Protein AF-A0A9P7C644-F1 (afdb_monomer_lite)

pLDDT: mean 72.0, std 20.82, range [33.0, 98.25]

InterPro domains:
  IPR000014 PAS domain [PS50112] (86-138)
  IPR000014 PAS domain [SM00091] (88-155)
  IPR003660 HAMP domain [PF00672] (23-75)
  IPR003660 HAMP domain [PS50885] (25-78)
  IPR003660 HAMP domain [SM00304] (25-78)
  IPR013767 PAS fold [PF00989] (89-136)
  IPR035965 PAS domain superfamily [SSF55785] (75-179)

Radius of gyration: 36.96 Å; chains: 1; bounding box: 77×63×98 Å

Structure (mmCIF, N/CA/C/O backbone):
data_AF-A0A9P7C644-F1
#
_entry.id   AF-A0A9P7C644-F1
#
loop_
_atom_site.group_PDB
_atom_site.id
_atom_site.type_symbol
_atom_site.label_atom_id
_atom_site.label_alt_id
_atom_site.label_comp_id
_atom_site.label_asym_id
_atom_site.label_entity_id
_atom_site.label_seq_id
_atom_site.pdbx_PDB_ins_code
_atom_site.Cartn_x
_atom_site.Cartn_y
_atom_site.Cartn_z
_atom_site.occupancy
_atom_site.B_iso_or_equiv
_atom_site.auth_seq_id
_atom_site.auth_comp_id
_atom_site.auth_asym_id
_atom_site.auth_atom_id
_atom_site.pdbx_PDB_model_num
ATOM 1 N N . MET A 1 1 ? 37.151 5.926 -51.405 1.00 81.69 1 MET A N 1
ATOM 2 C CA . MET A 1 1 ? 36.797 6.919 -50.364 1.00 81.69 1 MET A CA 1
ATOM 3 C C . MET A 1 1 ? 35.326 6.852 -49.957 1.00 81.69 1 MET A C 1
ATOM 5 O O . MET A 1 1 ? 35.063 6.712 -48.773 1.00 81.69 1 MET A O 1
ATOM 9 N N . SER A 1 2 ? 34.371 6.862 -50.894 1.00 94.25 2 SER A N 1
ATOM 10 C CA . SER A 1 2 ? 32.923 6.790 -50.608 1.00 94.25 2 SER A CA 1
ATOM 11 C C . SER A 1 2 ? 32.474 5.526 -49.855 1.00 94.25 2 SER A C 1
ATOM 13 O O . SER A 1 2 ? 31.711 5.627 -48.903 1.00 94.25 2 SER A O 1
ATOM 15 N N . VAL A 1 3 ? 32.983 4.345 -50.226 1.00 95.38 3 VAL A N 1
ATOM 16 C CA . VAL A 1 3 ? 32.602 3.071 -49.576 1.00 95.38 3 VAL A CA 1
ATOM 17 C C . VAL A 1 3 ? 33.048 3.015 -48.111 1.00 95.38 3 VAL A C 1
ATOM 19 O O . VAL A 1 3 ? 32.267 2.642 -47.242 1.00 95.38 3 VAL A O 1
ATOM 22 N N . LEU A 1 4 ? 34.281 3.441 -47.817 1.00 95.56 4 LEU A N 1
ATOM 23 C CA . LEU A 1 4 ? 34.795 3.503 -46.443 1.00 95.56 4 LEU A CA 1
ATOM 24 C C . LEU A 1 4 ? 33.978 4.475 -45.584 1.00 95.56 4 LEU A C 1
ATOM 26 O O . LEU A 1 4 ? 33.663 4.162 -44.443 1.00 95.56 4 LEU A O 1
ATOM 30 N N . PHE A 1 5 ? 33.586 5.616 -46.154 1.00 95.88 5 PHE A N 1
ATOM 31 C CA . PHE A 1 5 ? 32.732 6.593 -45.481 1.00 95.88 5 PHE A CA 1
ATOM 32 C C . PHE A 1 5 ? 31.319 6.052 -45.193 1.00 95.88 5 PHE A C 1
ATOM 34 O O . PHE A 1 5 ? 30.771 6.279 -44.118 1.00 95.88 5 PHE A O 1
ATOM 41 N N . ALA A 1 6 ? 30.732 5.289 -46.118 1.00 96.62 6 ALA A N 1
ATOM 42 C CA . ALA A 1 6 ? 29.437 4.648 -45.893 1.00 96.62 6 ALA A CA 1
ATOM 43 C C . ALA A 1 6 ? 29.504 3.578 -44.787 1.00 96.62 6 ALA A C 1
ATOM 45 O O . ALA A 1 6 ? 28.600 3.489 -43.956 1.00 96.62 6 ALA A O 1
ATOM 46 N N . LEU A 1 7 ? 30.588 2.795 -44.738 1.00 97.12 7 LEU A N 1
ATOM 47 C CA . LEU A 1 7 ? 30.792 1.774 -43.707 1.00 97.12 7 LEU A CA 1
ATOM 48 C C . LEU A 1 7 ? 30.953 2.381 -42.310 1.00 97.12 7 LEU A C 1
ATOM 50 O O . LEU A 1 7 ? 30.359 1.877 -41.357 1.00 97.12 7 LEU A O 1
ATOM 54 N N . THR A 1 8 ? 31.711 3.474 -42.175 1.00 97.25 8 THR A N 1
ATOM 55 C CA . THR A 1 8 ? 31.857 4.152 -40.879 1.00 97.25 8 THR A CA 1
ATOM 56 C C . THR A 1 8 ? 30.540 4.764 -40.416 1.00 97.25 8 THR A C 1
ATOM 58 O O . THR A 1 8 ? 30.189 4.613 -39.248 1.00 97.25 8 THR A O 1
ATOM 61 N N . LEU A 1 9 ? 29.766 5.378 -41.319 1.00 97.25 9 LEU A N 1
ATOM 62 C CA . LEU A 1 9 ? 28.431 5.892 -40.998 1.00 97.25 9 LEU A CA 1
ATOM 63 C C . LEU A 1 9 ? 27.484 4.790 -40.516 1.00 97.25 9 LEU A C 1
ATOM 65 O O . LEU A 1 9 ? 26.787 4.981 -39.521 1.00 97.25 9 LEU A O 1
ATOM 69 N N . LEU A 1 10 ? 27.476 3.634 -41.182 1.00 97.75 10 LEU A N 1
ATOM 70 C CA . LEU A 1 10 ? 26.623 2.511 -40.795 1.00 97.75 10 LEU A CA 1
ATOM 71 C C . LEU A 1 10 ? 27.020 1.940 -39.429 1.00 97.75 10 LEU A C 1
ATOM 73 O O . LEU A 1 10 ? 26.150 1.643 -38.613 1.00 97.75 10 LEU A O 1
ATOM 77 N N . LEU A 1 11 ? 28.323 1.846 -39.151 1.00 98.00 11 LEU A N 1
ATOM 78 C CA . LEU A 1 11 ? 28.827 1.406 -37.851 1.00 98.00 11 LEU A CA 1
ATOM 79 C C . LEU A 1 11 ? 28.408 2.382 -36.745 1.00 98.00 11 LEU A C 1
ATOM 81 O O . LEU A 1 11 ? 27.848 1.958 -35.735 1.00 98.00 11 LEU A O 1
ATOM 85 N N . VAL A 1 12 ? 28.605 3.688 -36.952 1.00 98.19 12 VAL A N 1
ATOM 86 C CA . VAL A 1 12 ? 28.203 4.723 -35.986 1.00 98.19 12 VAL A CA 1
ATOM 87 C C . VAL A 1 12 ? 26.693 4.696 -35.755 1.00 98.19 12 VAL A C 1
ATOM 89 O O . VAL A 1 12 ? 26.258 4.683 -34.606 1.00 98.19 12 VAL A O 1
ATOM 92 N N . ALA A 1 13 ? 25.886 4.618 -36.816 1.00 97.81 13 ALA A N 1
ATOM 93 C CA . ALA A 1 13 ? 24.435 4.506 -36.696 1.00 97.81 13 ALA A CA 1
ATOM 94 C C . ALA A 1 13 ? 24.027 3.249 -35.911 1.00 97.81 13 ALA A C 1
ATOM 96 O O . ALA A 1 13 ? 23.197 3.332 -35.007 1.00 97.81 13 ALA A O 1
ATOM 97 N N . GLY A 1 14 ? 24.656 2.103 -36.190 1.00 98.25 14 GLY A N 1
ATOM 98 C CA . GLY A 1 14 ? 24.422 0.857 -35.460 1.00 98.25 14 GLY A CA 1
ATOM 99 C C . GLY A 1 14 ? 24.739 0.976 -33.968 1.00 98.25 14 GLY A C 1
ATOM 100 O O . GLY A 1 14 ? 23.928 0.571 -33.132 1.00 98.25 14 GLY A O 1
ATOM 101 N N . VAL A 1 15 ? 25.871 1.591 -33.615 1.00 98.19 15 VAL A N 1
ATOM 102 C CA . VAL A 1 15 ? 26.256 1.840 -32.215 1.00 98.19 15 VAL A CA 1
ATOM 103 C C . VAL A 1 15 ? 25.272 2.791 -31.533 1.00 98.19 15 VAL A C 1
ATOM 105 O O . VAL A 1 15 ? 24.840 2.511 -30.416 1.00 98.19 15 VAL A O 1
ATOM 108 N N . LEU A 1 16 ? 24.865 3.876 -32.199 1.00 98.00 16 LEU A N 1
ATOM 109 C CA . LEU A 1 16 ? 23.902 4.838 -31.654 1.00 98.00 16 LEU A CA 1
ATOM 110 C C . LEU A 1 16 ? 22.530 4.202 -31.411 1.00 98.00 16 LEU A C 1
ATOM 112 O O . LEU A 1 16 ? 21.964 4.377 -30.334 1.00 98.00 16 LEU A O 1
ATOM 116 N N . ILE A 1 17 ? 22.016 3.426 -32.368 1.00 97.56 17 ILE A N 1
ATOM 117 C CA . ILE A 1 17 ? 20.736 2.717 -32.232 1.00 97.56 17 ILE A CA 1
ATOM 118 C C . ILE A 1 17 ? 20.814 1.704 -31.088 1.00 97.56 17 ILE A C 1
ATOM 120 O O . ILE A 1 17 ? 19.917 1.647 -30.248 1.00 97.56 17 ILE A O 1
ATOM 124 N N . THR A 1 18 ? 21.901 0.935 -31.014 1.00 97.75 18 THR A N 1
ATOM 125 C CA . THR A 1 18 ? 22.090 -0.069 -29.957 1.00 97.75 18 THR A CA 1
ATOM 126 C C . THR A 1 18 ? 22.174 0.587 -28.580 1.00 97.75 18 THR A C 1
ATOM 128 O O . THR A 1 18 ? 21.474 0.171 -27.658 1.00 97.75 18 THR A O 1
ATOM 131 N N . SER A 1 19 ? 22.972 1.651 -28.449 1.00 97.12 19 SER A N 1
ATOM 132 C CA . SER A 1 19 ? 23.091 2.442 -27.220 1.00 97.12 19 SER A CA 1
ATOM 133 C C . SER A 1 19 ? 21.736 3.015 -26.790 1.00 97.12 19 SER A C 1
ATOM 135 O O . SER A 1 19 ? 21.323 2.843 -25.643 1.00 97.12 19 SER A O 1
ATOM 137 N N . LEU A 1 20 ? 20.980 3.595 -27.729 1.00 96.69 20 LEU A N 1
ATOM 138 C CA . LEU A 1 20 ? 19.647 4.132 -27.465 1.00 96.69 20 LEU A CA 1
ATOM 139 C C . LEU A 1 20 ? 18.679 3.050 -26.965 1.00 96.69 20 LEU A C 1
ATOM 141 O O . LEU A 1 20 ? 17.973 3.261 -25.981 1.00 96.69 20 LEU A O 1
ATOM 145 N N . VAL A 1 21 ? 18.653 1.878 -27.607 1.00 96.50 21 VAL A N 1
ATOM 146 C CA . VAL A 1 21 ? 17.789 0.762 -27.192 1.00 96.50 21 VAL A CA 1
ATOM 147 C C . VAL A 1 21 ? 18.159 0.259 -25.794 1.00 96.50 21 VAL A C 1
ATOM 149 O O . VAL A 1 21 ? 17.260 -0.026 -24.999 1.00 96.50 21 VAL A O 1
ATOM 152 N N . LEU A 1 22 ? 19.453 0.182 -25.467 1.00 95.38 22 LEU A N 1
ATOM 153 C CA . LEU A 1 22 ? 19.918 -0.209 -24.134 1.00 95.38 22 LEU A CA 1
ATOM 154 C C . LEU A 1 22 ? 19.462 0.786 -23.062 1.00 95.38 22 LEU A C 1
ATOM 156 O O . LEU A 1 22 ? 18.891 0.367 -22.056 1.00 95.38 22 LEU A O 1
ATOM 160 N N . VAL A 1 23 ? 19.626 2.090 -23.300 1.00 93.06 23 VAL A N 1
ATOM 161 C CA . VAL A 1 23 ? 19.177 3.141 -22.371 1.00 93.06 23 VAL A CA 1
ATOM 162 C C . VAL A 1 23 ? 17.659 3.106 -22.190 1.00 93.06 23 VAL A C 1
ATOM 164 O O . VAL A 1 23 ? 17.166 3.126 -21.062 1.00 93.06 23 VAL A O 1
ATOM 167 N N . LEU A 1 24 ? 16.898 2.984 -23.282 1.00 92.12 24 LEU A N 1
ATOM 168 C CA . LEU A 1 24 ? 15.438 2.889 -23.209 1.00 92.12 24 LEU A CA 1
ATOM 169 C C . LEU A 1 24 ? 14.987 1.679 -22.386 1.00 92.12 24 LEU A C 1
ATOM 171 O O . LEU A 1 24 ? 14.029 1.794 -21.622 1.00 92.12 24 LEU A O 1
ATOM 175 N N . ARG A 1 25 ? 15.658 0.528 -22.514 1.00 92.00 25 ARG A N 1
ATOM 176 C CA . ARG A 1 25 ? 15.357 -0.657 -21.698 1.00 92.00 25 ARG A CA 1
ATOM 177 C C . ARG A 1 25 ? 15.724 -0.452 -20.231 1.00 92.00 25 ARG A C 1
ATOM 179 O O . ARG A 1 25 ? 14.898 -0.762 -19.376 1.00 92.00 25 ARG A O 1
ATOM 186 N N . ALA A 1 26 ? 16.892 0.128 -19.957 1.00 87.88 26 ALA A N 1
ATOM 187 C CA . ALA A 1 26 ? 17.375 0.392 -18.604 1.00 87.88 26 ALA A CA 1
ATOM 188 C C . ALA A 1 26 ? 16.449 1.323 -17.803 1.00 87.88 26 ALA A C 1
ATOM 190 O O . ALA A 1 26 ? 16.334 1.165 -16.595 1.00 87.88 26 ALA A O 1
ATOM 191 N N . VAL A 1 27 ? 15.751 2.253 -18.467 1.00 88.81 27 VAL A N 1
ATOM 192 C CA . VAL A 1 27 ? 14.815 3.183 -17.809 1.00 88.81 27 VAL A CA 1
ATOM 193 C C . VAL A 1 27 ? 13.381 2.648 -17.788 1.00 88.81 27 VAL A C 1
ATOM 195 O O . VAL A 1 27 ? 12.697 2.732 -16.770 1.00 88.81 27 VAL A O 1
ATOM 198 N N . ARG A 1 28 ? 12.889 2.080 -18.899 1.00 89.06 28 ARG A N 1
ATOM 199 C CA . ARG A 1 28 ? 11.479 1.657 -18.995 1.00 89.06 28 ARG A CA 1
ATOM 200 C C . ARG A 1 28 ? 11.139 0.495 -18.068 1.00 89.06 28 ARG A C 1
ATOM 202 O O . ARG A 1 28 ? 10.047 0.495 -17.506 1.00 89.06 28 ARG A O 1
ATOM 209 N N . GLN A 1 29 ? 12.036 -0.480 -17.920 1.00 87.50 29 GLN A N 1
ATOM 210 C CA . GLN 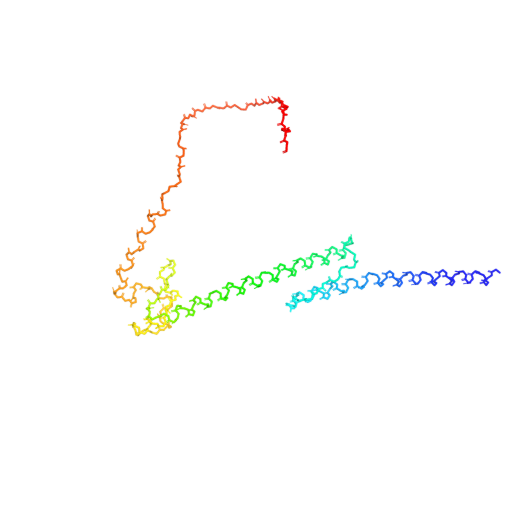A 1 29 ? 11.788 -1.649 -17.071 1.00 87.50 29 GLN A CA 1
ATOM 211 C C . GLN A 1 29 ? 11.544 -1.276 -15.596 1.00 87.50 29 GLN A C 1
ATOM 213 O O . GLN A 1 29 ? 10.466 -1.597 -15.093 1.00 87.50 29 GLN A O 1
ATOM 218 N N . PRO A 1 30 ? 12.445 -0.548 -14.907 1.00 86.69 30 PRO A N 1
ATOM 219 C CA . PRO A 1 30 ? 12.251 -0.237 -13.492 1.00 86.69 30 PRO A CA 1
ATOM 220 C C . PRO A 1 30 ? 11.062 0.702 -13.236 1.00 86.69 30 PRO A C 1
ATOM 222 O O . PRO A 1 30 ? 10.392 0.560 -12.213 1.00 86.69 30 PRO A O 1
ATOM 225 N N . ILE A 1 31 ? 10.729 1.604 -14.170 1.00 89.12 31 ILE A N 1
ATOM 226 C CA . ILE A 1 31 ? 9.513 2.431 -14.066 1.00 89.12 31 ILE A CA 1
ATOM 227 C C . ILE A 1 31 ? 8.259 1.551 -14.094 1.00 89.12 31 ILE A C 1
ATOM 229 O O . ILE A 1 31 ? 7.385 1.702 -13.244 1.00 89.12 31 ILE A O 1
ATOM 233 N N . GLN A 1 32 ? 8.164 0.619 -15.046 1.00 90.12 32 GLN A N 1
ATOM 234 C CA 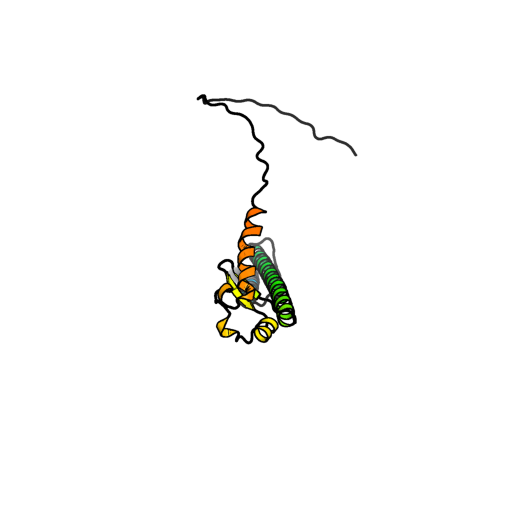. GLN A 1 32 ? 7.005 -0.271 -15.145 1.00 90.12 32 GLN A CA 1
ATOM 235 C C . GLN A 1 32 ? 6.866 -1.174 -13.921 1.00 90.12 32 GLN A C 1
ATOM 237 O O . GLN A 1 32 ? 5.753 -1.355 -13.434 1.00 90.12 32 GLN A O 1
ATOM 242 N N . ASP A 1 33 ? 7.971 -1.708 -13.404 1.00 88.94 33 ASP A N 1
ATOM 243 C CA . ASP A 1 33 ? 7.950 -2.550 -12.206 1.00 88.94 33 ASP A CA 1
ATOM 244 C C . ASP A 1 33 ? 7.484 -1.756 -10.973 1.00 88.94 33 ASP A C 1
ATOM 246 O O . ASP A 1 33 ? 6.643 -2.230 -10.209 1.00 88.94 33 ASP A O 1
ATOM 250 N N . THR A 1 34 ? 7.946 -0.510 -10.828 1.00 90.25 34 THR A N 1
ATOM 251 C CA . THR A 1 34 ? 7.520 0.390 -9.743 1.00 90.25 34 THR A CA 1
ATOM 252 C C . THR A 1 34 ? 6.036 0.755 -9.859 1.00 90.25 34 THR A C 1
ATOM 254 O O . THR A 1 34 ? 5.322 0.750 -8.858 1.00 90.25 34 THR A O 1
ATOM 257 N N . LEU A 1 35 ? 5.541 1.021 -11.073 1.00 90.75 35 LEU A N 1
ATOM 258 C CA . LEU A 1 35 ? 4.122 1.301 -11.318 1.00 90.75 35 LEU A CA 1
ATOM 259 C C . LEU A 1 35 ? 3.235 0.091 -11.018 1.00 90.75 35 LEU A C 1
ATOM 261 O O . LEU A 1 35 ? 2.198 0.248 -10.377 1.00 90.75 35 LEU A O 1
ATOM 265 N N . ARG A 1 36 ? 3.643 -1.116 -11.433 1.00 89.94 36 ARG A N 1
ATOM 266 C CA . ARG A 1 36 ? 2.914 -2.348 -11.091 1.00 89.94 36 ARG A CA 1
ATOM 267 C C . ARG A 1 36 ? 2.850 -2.541 -9.582 1.00 89.94 36 ARG A C 1
ATOM 269 O O . ARG A 1 36 ? 1.784 -2.822 -9.056 1.00 89.94 36 ARG A O 1
ATOM 276 N N . PHE A 1 37 ? 3.957 -2.314 -8.881 1.00 91.19 37 PHE A N 1
ATOM 277 C CA . PHE A 1 37 ? 3.983 -2.409 -7.426 1.00 91.19 37 PHE A CA 1
ATOM 278 C C . PHE A 1 37 ? 3.088 -1.372 -6.740 1.00 91.19 37 PHE A C 1
ATOM 280 O O . PHE A 1 37 ? 2.401 -1.696 -5.777 1.00 91.19 37 PHE A O 1
ATOM 287 N N . ALA A 1 38 ? 3.048 -0.136 -7.243 1.00 91.00 38 ALA A N 1
ATOM 288 C CA . ALA A 1 38 ? 2.116 0.872 -6.746 1.00 91.00 38 ALA A CA 1
ATOM 289 C C . ALA A 1 38 ? 0.649 0.464 -6.977 1.00 91.00 38 ALA A C 1
ATOM 291 O O . ALA A 1 38 ? -0.173 0.646 -6.081 1.00 91.00 38 ALA A O 1
ATOM 292 N N . SER A 1 39 ? 0.335 -0.128 -8.136 1.00 92.06 39 SER A N 1
ATOM 293 C CA . SER A 1 39 ? -0.997 -0.680 -8.423 1.00 92.06 39 SER A CA 1
ATOM 294 C C . SER A 1 39 ? -1.354 -1.817 -7.466 1.00 92.06 39 SER A C 1
ATOM 296 O O . SER A 1 39 ? -2.433 -1.802 -6.888 1.00 92.06 39 SER A O 1
ATOM 298 N N . ASP A 1 40 ? -0.428 -2.746 -7.214 1.00 91.44 40 ASP A N 1
ATOM 299 C CA . ASP A 1 40 ? -0.632 -3.831 -6.250 1.00 91.44 40 ASP A CA 1
ATOM 300 C C . ASP A 1 40 ? -0.943 -3.292 -4.844 1.00 91.44 40 ASP A C 1
ATOM 302 O O . ASP A 1 40 ? -1.796 -3.837 -4.148 1.00 91.44 40 ASP A O 1
ATOM 306 N N . ILE A 1 41 ? -0.286 -2.207 -4.413 1.00 90.56 41 ILE A N 1
ATOM 307 C CA . ILE A 1 41 ? -0.607 -1.557 -3.133 1.00 90.56 41 ILE A CA 1
ATOM 308 C C . ILE A 1 41 ? -2.025 -0.974 -3.148 1.00 90.56 41 ILE A C 1
ATOM 310 O O . ILE A 1 41 ? -2.739 -1.111 -2.157 1.00 90.56 41 ILE A O 1
ATOM 314 N N . ALA A 1 42 ? -2.424 -0.325 -4.245 1.00 89.44 42 ALA A N 1
ATOM 315 C CA . ALA A 1 42 ? -3.757 0.260 -4.385 1.00 89.44 42 ALA A CA 1
ATOM 316 C C . ALA A 1 42 ? -4.870 -0.806 -4.383 1.00 89.44 42 ALA A C 1
ATOM 318 O O . ALA A 1 42 ? -5.940 -0.561 -3.832 1.00 89.44 42 ALA A O 1
ATOM 319 N N . ASP A 1 43 ? -4.587 -1.996 -4.916 1.00 91.69 43 ASP A N 1
ATOM 320 C CA . ASP A 1 43 ? -5.506 -3.141 -4.965 1.00 91.69 43 ASP A CA 1
ATOM 321 C C . ASP A 1 43 ? -5.481 -4.010 -3.684 1.00 91.69 43 ASP A C 1
ATOM 323 O O . ASP A 1 43 ? -5.922 -5.161 -3.703 1.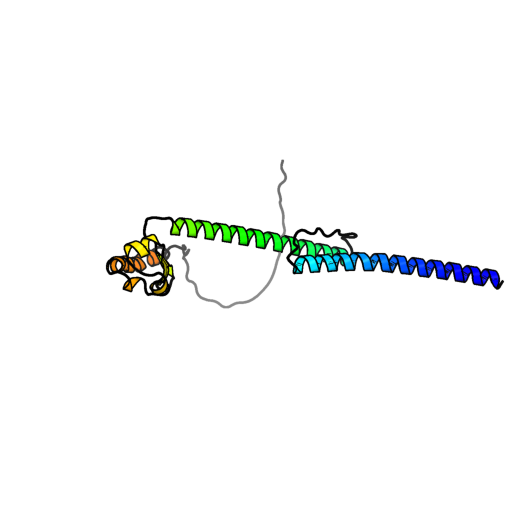00 91.69 43 ASP A O 1
ATOM 327 N N . ASP A 1 44 ? -4.925 -3.499 -2.577 1.00 87.00 44 ASP A N 1
ATOM 328 C CA . ASP A 1 44 ? -4.733 -4.202 -1.291 1.00 87.00 44 ASP A CA 1
ATOM 329 C C . ASP A 1 44 ? -3.900 -5.504 -1.398 1.00 87.00 44 ASP A C 1
ATOM 331 O O . ASP A 1 44 ? -3.856 -6.342 -0.492 1.00 87.00 44 ASP A O 1
ATOM 335 N N . ARG A 1 45 ? -3.150 -5.679 -2.496 1.00 88.69 45 ARG A N 1
ATOM 336 C CA . ARG A 1 45 ? -2.228 -6.805 -2.722 1.00 88.69 45 ARG A CA 1
ATOM 337 C C . ARG A 1 45 ? -0.891 -6.537 -2.058 1.00 88.69 45 ARG A C 1
ATOM 339 O O . ARG A 1 45 ? 0.181 -6.460 -2.660 1.00 88.69 45 ARG A O 1
ATOM 346 N N . LEU A 1 46 ? -0.941 -6.468 -0.740 1.00 86.50 46 LEU A N 1
ATOM 347 C CA . LEU A 1 46 ? 0.216 -6.247 0.101 1.00 86.50 46 LEU A CA 1
ATOM 348 C C . LEU A 1 46 ? 0.949 -7.573 0.365 1.00 86.50 46 LEU A C 1
ATOM 350 O O . LEU A 1 46 ? 1.220 -7.890 1.511 1.00 86.50 46 LEU A O 1
ATOM 354 N N . ALA A 1 47 ? 1.304 -8.353 -0.654 1.00 80.50 47 ALA A N 1
ATOM 355 C CA . ALA A 1 47 ? 2.209 -9.508 -0.502 1.00 80.50 47 ALA A CA 1
ATOM 356 C C . ALA A 1 47 ? 3.408 -9.443 -1.459 1.00 80.50 47 ALA A C 1
ATOM 358 O O . ALA A 1 47 ? 4.451 -10.035 -1.182 1.00 80.50 47 ALA A O 1
ATOM 359 N N . THR A 1 48 ? 3.293 -8.662 -2.535 1.00 78.94 48 THR A N 1
ATOM 360 C CA . THR A 1 48 ? 4.333 -8.504 -3.551 1.00 78.94 48 THR A CA 1
ATOM 361 C C . THR A 1 48 ? 5.608 -7.908 -2.954 1.00 78.94 48 THR A C 1
ATOM 363 O O . THR A 1 48 ? 5.548 -7.046 -2.071 1.00 78.94 48 THR A O 1
ATOM 366 N N . THR A 1 49 ? 6.761 -8.366 -3.440 1.00 75.88 49 THR A N 1
ATOM 367 C CA . THR A 1 49 ? 8.084 -7.817 -3.136 1.00 75.88 49 THR A CA 1
ATOM 368 C C . THR A 1 49 ? 8.589 -7.013 -4.328 1.00 75.88 49 THR A C 1
ATOM 370 O O . THR A 1 49 ? 8.609 -7.499 -5.458 1.00 75.88 49 THR A O 1
ATOM 373 N N . LEU A 1 50 ? 9.002 -5.768 -4.086 1.00 78.94 50 LEU A N 1
ATOM 374 C CA . LEU A 1 50 ? 9.611 -4.940 -5.122 1.00 78.94 50 LEU A CA 1
ATOM 375 C C . LEU A 1 50 ? 11.115 -5.199 -5.174 1.00 78.94 50 LEU A C 1
ATOM 377 O O . LEU A 1 50 ? 11.820 -5.021 -4.179 1.00 78.94 50 LEU A O 1
ATOM 381 N N . ARG A 1 51 ? 11.621 -5.604 -6.340 1.00 73.25 51 ARG A N 1
ATOM 382 C CA . ARG A 1 51 ? 13.060 -5.740 -6.565 1.00 73.25 51 ARG A CA 1
ATOM 383 C C . ARG A 1 51 ? 13.637 -4.388 -6.969 1.00 73.25 51 ARG A C 1
ATOM 385 O O . ARG A 1 51 ? 13.378 -3.896 -8.060 1.00 73.25 51 ARG A O 1
ATOM 392 N N . VAL A 1 52 ? 14.425 -3.793 -6.078 1.00 79.12 52 VAL A N 1
ATOM 393 C CA . VAL A 1 52 ? 15.119 -2.528 -6.338 1.00 79.12 52 VAL A CA 1
ATOM 394 C C . VAL A 1 52 ? 16.405 -2.831 -7.105 1.00 79.12 52 VAL A C 1
ATOM 396 O O . VAL A 1 52 ? 17.316 -3.452 -6.562 1.00 79.12 52 VAL A O 1
ATOM 399 N N . TYR A 1 53 ? 16.467 -2.434 -8.377 1.00 73.44 53 TYR A N 1
ATOM 400 C CA . TYR A 1 53 ? 17.632 -2.697 -9.230 1.00 73.44 53 TYR A CA 1
ATOM 401 C C . TYR A 1 53 ? 18.832 -1.811 -8.861 1.00 73.44 53 TYR A C 1
ATOM 403 O O . TYR A 1 53 ? 19.947 -2.315 -8.801 1.00 73.44 53 TYR A O 1
ATOM 411 N N . ASN A 1 54 ? 18.599 -0.530 -8.547 1.00 77.19 54 ASN A N 1
ATOM 412 C CA . ASN A 1 54 ? 19.626 0.444 -8.163 1.00 77.19 54 ASN A CA 1
ATOM 413 C C . ASN A 1 54 ? 19.102 1.353 -7.042 1.00 77.19 54 ASN A C 1
ATOM 415 O O . ASN A 1 54 ? 18.426 2.336 -7.305 1.00 77.19 54 ASN A O 1
ATOM 419 N N . ALA A 1 55 ? 19.416 1.065 -5.778 1.00 75.56 55 ALA A N 1
ATOM 420 C CA . ALA A 1 55 ? 18.870 1.832 -4.646 1.00 75.56 55 ALA A CA 1
ATOM 421 C C . ALA A 1 55 ? 19.330 3.305 -4.581 1.00 75.56 55 ALA A C 1
ATOM 423 O O . ALA A 1 55 ? 18.730 4.107 -3.872 1.00 75.56 55 ALA A O 1
ATOM 424 N N . ASN A 1 56 ? 20.391 3.659 -5.311 1.00 81.88 56 ASN A N 1
ATOM 425 C CA . ASN A 1 56 ? 20.997 4.989 -5.260 1.00 81.88 56 ASN A CA 1
ATOM 426 C C . ASN A 1 56 ? 20.444 5.966 -6.310 1.00 81.88 56 ASN A C 1
ATOM 428 O O . ASN A 1 56 ? 20.773 7.147 -6.237 1.00 81.88 56 ASN A O 1
ATOM 432 N N . ASP A 1 57 ? 19.637 5.508 -7.272 1.00 88.38 57 ASP A N 1
ATOM 433 C CA . ASP A 1 57 ? 18.995 6.390 -8.253 1.00 88.38 57 ASP A CA 1
ATOM 434 C C . ASP A 1 57 ? 17.597 6.836 -7.788 1.00 88.38 57 ASP A C 1
ATOM 436 O O . ASP A 1 57 ? 17.044 6.336 -6.804 1.00 88.38 57 ASP A O 1
ATOM 440 N N . GLU A 1 58 ? 17.029 7.836 -8.458 1.00 89.56 58 GLU A N 1
ATOM 441 C CA . GLU A 1 58 ? 15.726 8.403 -8.108 1.00 89.56 58 GLU A CA 1
ATOM 442 C C . GLU A 1 58 ? 14.600 7.361 -8.201 1.00 89.56 58 GLU A C 1
ATOM 444 O O . GLU A 1 58 ? 13.643 7.409 -7.422 1.00 89.56 58 GLU A O 1
ATOM 449 N N . ILE A 1 59 ? 14.720 6.394 -9.119 1.00 88.06 59 ILE A N 1
ATOM 450 C CA . ILE A 1 59 ? 13.725 5.334 -9.322 1.00 88.06 59 ILE A CA 1
ATOM 451 C C . ILE A 1 59 ? 13.791 4.329 -8.169 1.00 88.06 59 ILE A C 1
ATOM 453 O O . ILE A 1 59 ? 12.759 3.938 -7.625 1.00 88.06 59 ILE A O 1
ATOM 457 N N . GLY A 1 60 ? 14.991 3.949 -7.744 1.00 87.75 60 GLY A N 1
ATOM 458 C CA . GLY A 1 60 ? 15.229 3.069 -6.613 1.00 87.75 60 GLY A CA 1
ATOM 459 C C . GLY A 1 60 ? 14.830 3.698 -5.287 1.00 87.75 60 GLY A C 1
ATOM 460 O O . GLY A 1 60 ? 14.203 3.030 -4.466 1.00 87.75 60 GLY A O 1
ATOM 461 N N . GLN A 1 61 ? 15.096 4.991 -5.095 1.00 90.44 61 GLN A N 1
ATOM 462 C CA . GLN A 1 61 ? 14.610 5.724 -3.924 1.00 90.44 61 GLN A CA 1
ATOM 463 C C . GLN A 1 61 ? 13.077 5.774 -3.882 1.00 90.44 61 GLN A C 1
ATOM 465 O O . GLN A 1 61 ? 12.485 5.580 -2.818 1.00 90.44 61 GLN A O 1
ATOM 470 N N . LEU A 1 62 ? 12.415 6.001 -5.024 1.00 90.56 62 LEU A N 1
ATOM 471 C CA . LEU A 1 62 ? 10.954 5.952 -5.114 1.00 90.56 62 LEU A CA 1
ATOM 472 C C . LEU A 1 62 ? 10.420 4.548 -4.794 1.00 90.56 62 LEU A C 1
ATOM 474 O O . LEU A 1 62 ? 9.511 4.410 -3.974 1.00 90.56 62 LEU A O 1
ATOM 478 N N . ALA A 1 63 ? 11.016 3.516 -5.390 1.00 89.12 63 ALA A N 1
ATOM 479 C CA . ALA A 1 63 ? 10.700 2.116 -5.130 1.00 89.12 63 ALA A CA 1
ATOM 480 C C . ALA A 1 63 ? 10.819 1.772 -3.635 1.00 89.12 63 ALA A C 1
ATOM 482 O O . ALA A 1 63 ? 9.922 1.152 -3.062 1.00 89.12 63 ALA A O 1
ATOM 483 N N . GLN A 1 64 ? 11.881 2.237 -2.975 1.00 90.19 64 GLN A N 1
ATOM 484 C CA . GLN A 1 64 ? 12.094 2.019 -1.547 1.00 90.19 64 GLN A CA 1
ATOM 485 C C . GLN A 1 64 ? 11.027 2.714 -0.690 1.00 90.19 64 GLN A C 1
ATOM 487 O O . GLN A 1 64 ? 10.454 2.083 0.195 1.00 90.19 64 GLN A O 1
ATOM 492 N N . ARG A 1 65 ? 10.679 3.971 -0.997 1.00 91.12 65 ARG A N 1
ATOM 493 C CA . ARG A 1 65 ? 9.603 4.692 -0.288 1.00 91.12 65 ARG A CA 1
ATOM 494 C C . ARG A 1 65 ? 8.244 4.012 -0.440 1.00 91.12 65 ARG A C 1
ATOM 496 O O . ARG A 1 65 ? 7.476 3.963 0.520 1.00 91.12 65 ARG A O 1
ATOM 503 N N . LEU A 1 66 ? 7.941 3.482 -1.625 1.00 91.56 66 LEU A N 1
ATOM 504 C CA . LEU A 1 66 ? 6.727 2.692 -1.840 1.00 91.56 66 LEU A CA 1
ATOM 505 C C . LEU A 1 66 ? 6.759 1.392 -1.026 1.00 91.56 66 LEU A C 1
ATOM 507 O O . LEU A 1 66 ? 5.740 1.011 -0.453 1.00 91.56 66 LEU A O 1
ATOM 511 N N . GLY A 1 67 ? 7.921 0.740 -0.928 1.00 90.44 67 GLY A N 1
ATOM 512 C CA . GLY A 1 67 ? 8.122 -0.428 -0.068 1.00 90.44 67 GLY A CA 1
ATOM 513 C C . GLY A 1 67 ? 7.846 -0.124 1.407 1.00 90.44 67 GLY A C 1
ATOM 514 O O . GLY A 1 67 ? 7.075 -0.837 2.051 1.00 90.44 67 GLY A O 1
ATOM 515 N N . ASP A 1 68 ? 8.390 0.978 1.922 1.00 91.19 68 ASP A N 1
ATOM 516 C CA . ASP A 1 68 ? 8.150 1.425 3.299 1.00 91.19 68 ASP A CA 1
ATOM 517 C C . ASP A 1 68 ? 6.662 1.720 3.549 1.00 91.19 68 ASP A C 1
ATOM 519 O O . ASP A 1 68 ? 6.105 1.356 4.589 1.00 91.19 68 ASP A O 1
ATOM 523 N N . MET A 1 69 ? 5.988 2.358 2.586 1.00 92.44 69 MET A N 1
ATOM 524 C CA . MET A 1 69 ? 4.550 2.631 2.656 1.00 92.44 69 MET A CA 1
ATOM 525 C C . MET A 1 69 ? 3.733 1.336 2.710 1.00 92.44 69 MET A C 1
ATOM 527 O O . MET A 1 69 ? 2.857 1.205 3.567 1.00 92.44 69 MET A O 1
ATOM 531 N N . GLN A 1 70 ? 4.047 0.362 1.850 1.00 93.38 70 GLN A N 1
ATOM 532 C CA . GLN A 1 70 ? 3.403 -0.951 1.848 1.00 93.38 70 GLN A CA 1
ATOM 533 C C . GLN A 1 70 ? 3.547 -1.640 3.213 1.00 93.38 70 GLN A C 1
ATOM 535 O O . GLN A 1 70 ? 2.566 -2.146 3.757 1.00 93.38 70 GLN A O 1
ATOM 540 N N . GLN A 1 71 ? 4.750 -1.639 3.794 1.00 91.12 71 GLN A N 1
ATOM 541 C CA . GLN A 1 71 ? 5.004 -2.248 5.103 1.00 91.12 71 GLN A CA 1
ATOM 542 C C . GLN A 1 71 ? 4.205 -1.576 6.221 1.00 91.12 71 GLN A C 1
ATOM 544 O O . GLN A 1 71 ? 3.596 -2.262 7.043 1.00 91.12 71 GLN A O 1
ATOM 549 N N . ARG A 1 72 ? 4.161 -0.239 6.234 1.00 92.88 72 ARG A N 1
ATOM 550 C CA . ARG A 1 72 ? 3.364 0.520 7.207 1.00 92.88 72 ARG A CA 1
ATOM 551 C C . ARG A 1 72 ? 1.876 0.211 7.084 1.00 92.88 72 ARG A C 1
ATOM 553 O O . ARG A 1 72 ? 1.215 0.031 8.104 1.00 92.88 72 ARG A O 1
ATOM 560 N N . LEU A 1 73 ? 1.361 0.105 5.858 1.00 92.56 73 LEU A N 1
ATOM 561 C CA . LEU A 1 73 ? -0.039 -0.237 5.619 1.00 92.56 73 LEU A CA 1
ATOM 562 C C . LEU A 1 73 ? -0.366 -1.652 6.118 1.00 92.56 73 LEU A C 1
ATOM 564 O O . LEU A 1 73 ? -1.329 -1.821 6.863 1.00 92.56 73 LEU A O 1
ATOM 568 N N . ARG A 1 74 ? 0.481 -2.646 5.809 1.00 90.56 74 ARG A N 1
ATOM 569 C CA . ARG A 1 74 ? 0.336 -4.020 6.332 1.00 90.56 74 ARG A CA 1
ATOM 570 C C . ARG A 1 74 ? 0.293 -4.047 7.857 1.00 90.56 74 ARG A C 1
ATOM 572 O O . ARG A 1 74 ? -0.599 -4.661 8.434 1.00 90.56 74 ARG A O 1
ATOM 579 N N . ALA A 1 75 ? 1.246 -3.377 8.506 1.00 91.44 75 ALA A N 1
ATOM 580 C CA . ALA A 1 75 ? 1.331 -3.340 9.963 1.00 91.44 75 ALA A CA 1
ATOM 581 C C . ALA A 1 75 ? 0.087 -2.693 10.589 1.00 91.44 75 ALA A C 1
ATOM 583 O O . ALA A 1 75 ? -0.442 -3.189 11.587 1.00 91.44 75 ALA A O 1
ATOM 584 N N . ARG A 1 76 ? -0.413 -1.614 9.976 1.00 92.00 76 ARG A N 1
ATOM 585 C CA . ARG A 1 76 ? -1.640 -0.949 10.412 1.00 92.00 76 ARG A CA 1
ATOM 586 C C . ARG A 1 76 ? -2.856 -1.870 10.304 1.00 92.00 76 ARG A C 1
ATOM 588 O O . ARG A 1 76 ? -3.582 -2.001 11.283 1.00 92.00 76 ARG A O 1
ATOM 595 N N . ILE A 1 77 ? -3.035 -2.551 9.172 1.00 90.75 77 ILE A N 1
ATOM 596 C CA . ILE A 1 77 ? -4.144 -3.495 8.965 1.00 90.75 77 ILE A CA 1
ATOM 597 C C . ILE A 1 77 ? -4.086 -4.640 9.981 1.00 90.75 77 ILE A C 1
ATOM 599 O O . ILE A 1 77 ? -5.110 -5.004 10.555 1.00 90.75 77 ILE A O 1
ATOM 603 N N . GLU A 1 78 ? -2.905 -5.204 10.244 1.00 90.00 78 GLU A N 1
ATOM 604 C CA . GLU A 1 78 ? -2.778 -6.287 11.226 1.00 90.00 78 GLU A CA 1
ATOM 605 C C . GLU A 1 78 ? -3.097 -5.807 12.649 1.00 90.00 78 GLU A C 1
ATOM 607 O O . GLU A 1 78 ? -3.777 -6.503 13.404 1.00 90.00 78 GLU A O 1
ATOM 612 N N . THR A 1 79 ? -2.689 -4.582 12.993 1.00 91.31 79 THR A N 1
ATOM 613 C CA . THR A 1 79 ? -3.035 -3.953 14.276 1.00 91.31 79 THR A CA 1
ATOM 614 C C . THR A 1 79 ? -4.545 -3.748 14.398 1.00 91.31 79 THR A C 1
ATOM 616 O O . THR A 1 79 ? -5.143 -4.143 15.398 1.00 91.31 79 THR A O 1
ATOM 619 N N . GLU A 1 80 ? -5.187 -3.194 13.368 1.00 90.12 80 GLU A N 1
ATOM 620 C CA . GLU A 1 80 ? -6.639 -2.986 13.339 1.00 90.12 80 GLU A CA 1
ATOM 621 C C . GLU A 1 80 ? -7.397 -4.320 13.440 1.00 90.12 80 GLU A C 1
ATOM 623 O O . GLU A 1 80 ? -8.353 -4.435 14.209 1.00 90.12 80 GLU A O 1
ATOM 628 N N . ARG A 1 81 ? -6.927 -5.374 12.760 1.00 87.75 81 ARG A N 1
ATOM 629 C CA . ARG A 1 81 ? -7.485 -6.731 12.878 1.00 87.75 81 ARG A CA 1
ATOM 630 C C . ARG A 1 81 ? -7.310 -7.317 14.274 1.00 87.75 81 ARG A C 1
ATOM 632 O O . ARG A 1 81 ? -8.223 -7.983 14.763 1.00 87.75 81 ARG A O 1
ATOM 639 N N . ALA A 1 82 ? -6.169 -7.100 14.923 1.00 85.00 82 ALA A N 1
ATOM 640 C CA . ALA A 1 82 ? -5.941 -7.563 16.289 1.00 85.00 82 ALA A CA 1
ATOM 641 C C . ALA A 1 82 ? -6.905 -6.886 17.278 1.00 85.00 82 ALA A C 1
ATOM 643 O O . ALA A 1 82 ? -7.521 -7.574 18.095 1.00 85.00 82 ALA A O 1
ATOM 644 N N . VAL A 1 83 ? -7.103 -5.570 17.145 1.00 85.38 83 VAL A N 1
ATOM 645 C CA . VAL A 1 83 ? -8.078 -4.805 17.941 1.00 85.38 83 VAL A CA 1
ATOM 646 C C . VAL A 1 83 ? -9.501 -5.298 17.679 1.00 85.38 83 VAL A C 1
ATOM 648 O O . VAL A 1 83 ? -10.230 -5.593 18.625 1.00 85.38 83 VAL A O 1
ATOM 651 N N . ALA A 1 84 ? -9.884 -5.471 16.411 1.00 80.44 84 ALA A N 1
ATOM 652 C CA . ALA A 1 84 ? -11.202 -5.980 16.044 1.00 80.44 84 ALA A CA 1
ATOM 653 C C . ALA A 1 84 ? -11.463 -7.377 16.636 1.00 80.44 84 ALA A C 1
ATOM 655 O O . ALA A 1 84 ? -12.504 -7.597 17.250 1.00 80.44 84 ALA A O 1
ATOM 656 N N . ARG A 1 85 ? -10.493 -8.300 16.543 1.00 79.75 85 ARG A N 1
ATOM 657 C CA . ARG A 1 85 ? -10.581 -9.634 17.168 1.00 79.75 85 ARG A CA 1
ATOM 658 C C . ARG A 1 85 ? -10.732 -9.548 18.688 1.00 79.75 85 ARG A C 1
ATOM 660 O O . ARG A 1 85 ? -11.486 -10.332 19.261 1.00 79.75 85 ARG A O 1
ATOM 667 N N . GLY A 1 86 ? -10.026 -8.622 19.338 1.00 79.25 86 GLY A N 1
ATOM 668 C CA . GLY A 1 86 ? -10.171 -8.351 20.769 1.00 79.25 86 GLY A CA 1
ATOM 669 C C . GLY A 1 86 ? -11.592 -7.912 21.121 1.00 79.25 86 GLY A C 1
ATOM 670 O O . GLY A 1 86 ? -12.233 -8.537 21.963 1.00 79.25 86 GLY A O 1
ATOM 671 N N . ASN A 1 87 ? -12.118 -6.915 20.409 1.00 77.81 87 ASN A N 1
ATOM 672 C CA . ASN A 1 87 ? -13.480 -6.417 20.610 1.00 77.81 87 ASN A CA 1
ATOM 673 C C . ASN A 1 87 ? -14.540 -7.501 20.387 1.00 77.81 87 ASN A C 1
ATOM 675 O O . ASN A 1 87 ? -15.458 -7.628 21.194 1.00 77.81 87 ASN A O 1
ATOM 679 N N . THR A 1 88 ? -14.405 -8.323 19.340 1.00 75.81 88 THR A N 1
ATOM 680 C CA . THR A 1 88 ? -15.321 -9.449 19.103 1.00 75.81 88 THR A CA 1
ATOM 681 C C . THR A 1 88 ? -15.308 -10.438 20.265 1.00 75.81 88 THR A C 1
ATOM 683 O O . THR A 1 88 ? -16.371 -10.864 20.708 1.00 75.81 88 THR A O 1
ATOM 686 N N . ARG A 1 89 ? -14.128 -10.773 20.805 1.00 78.19 89 ARG A N 1
ATOM 687 C CA . ARG A 1 89 ? -14.021 -11.675 21.963 1.00 78.19 89 ARG A CA 1
ATOM 688 C C . ARG A 1 89 ? -14.662 -11.086 23.215 1.00 78.19 89 ARG A C 1
ATOM 690 O O . ARG A 1 89 ? -15.363 -11.809 23.914 1.00 78.19 89 ARG A O 1
ATOM 697 N N . VAL A 1 90 ? -14.446 -9.796 23.485 1.00 79.88 90 VAL A N 1
ATOM 698 C CA . VAL A 1 90 ? -15.077 -9.102 24.620 1.00 79.88 90 VAL A CA 1
ATOM 699 C C . VAL A 1 90 ? -16.595 -9.134 24.475 1.00 79.88 90 VAL A C 1
ATOM 701 O O . VAL A 1 90 ? -17.281 -9.552 25.401 1.00 79.88 90 VAL A O 1
ATOM 704 N N . ARG A 1 91 ? -17.122 -8.778 23.298 1.00 78.25 91 ARG A N 1
ATOM 705 C CA . ARG A 1 91 ? -18.565 -8.802 23.035 1.00 78.25 91 ARG A CA 1
ATOM 706 C C . ARG A 1 91 ? -19.158 -10.199 23.211 1.00 78.25 91 ARG A C 1
ATOM 708 O O . ARG A 1 91 ? -20.150 -10.341 23.908 1.00 78.25 91 ARG A O 1
ATOM 715 N N . GLN A 1 92 ? -18.504 -11.229 22.675 1.00 77.88 92 GLN A N 1
ATOM 716 C CA . GLN A 1 92 ? -18.947 -12.613 22.840 1.00 77.88 92 GLN A CA 1
ATOM 717 C C . GLN A 1 92 ? -18.953 -13.052 24.314 1.00 77.88 92 GLN A C 1
ATOM 719 O O . GLN A 1 92 ? -19.878 -13.736 24.748 1.00 77.88 92 GLN A O 1
ATOM 724 N N . ALA A 1 93 ? -17.944 -12.658 25.095 1.00 77.50 93 ALA A N 1
ATOM 725 C CA . ALA A 1 93 ? -17.908 -12.953 26.524 1.00 77.50 93 ALA A CA 1
ATOM 726 C C . ALA A 1 93 ? -19.065 -12.270 27.271 1.00 77.50 93 ALA A C 1
ATOM 728 O O . ALA A 1 93 ? -19.737 -12.927 28.065 1.00 77.50 93 ALA A O 1
ATOM 729 N N . LEU A 1 94 ? -19.336 -10.993 26.969 1.00 80.94 94 LEU A N 1
ATOM 730 C CA . LEU A 1 94 ? -20.460 -10.241 27.538 1.00 80.94 94 LEU A CA 1
ATOM 731 C C . LEU A 1 94 ? -21.813 -10.853 27.149 1.00 80.94 94 LEU A C 1
ATOM 733 O O . LEU A 1 94 ? -22.671 -11.013 28.017 1.00 80.94 94 LEU A O 1
ATOM 737 N N . ASP A 1 95 ? -21.979 -11.260 25.888 1.00 76.00 95 ASP A N 1
ATOM 738 C CA . ASP A 1 95 ? -23.194 -11.917 25.392 1.00 76.00 95 ASP A CA 1
ATOM 739 C C . ASP A 1 95 ? -23.440 -13.269 26.092 1.00 76.00 95 ASP A C 1
ATOM 741 O O . ASP A 1 95 ? -24.585 -13.641 26.335 1.00 76.00 95 ASP A O 1
ATOM 745 N N . SER A 1 96 ? -22.373 -14.004 26.436 1.00 77.50 96 SER A N 1
ATOM 746 C CA . SER A 1 96 ? -22.459 -15.317 27.099 1.00 77.50 96 SER A CA 1
ATOM 747 C C . SER A 1 96 ? -22.628 -15.261 28.623 1.00 77.50 96 SER A C 1
ATOM 749 O O . SER A 1 96 ? -22.943 -16.276 29.249 1.00 77.50 96 SER A O 1
ATOM 751 N N . ALA A 1 97 ? -22.380 -14.104 29.241 1.00 78.00 97 ALA A N 1
ATOM 752 C CA . ALA A 1 97 ? -22.461 -13.960 30.686 1.00 78.00 97 ALA A CA 1
ATOM 753 C C . ALA A 1 97 ? -23.921 -14.056 31.155 1.00 78.00 97 ALA A C 1
ATOM 755 O O . ALA A 1 97 ? -24.787 -13.328 30.681 1.00 78.00 97 ALA A O 1
ATOM 756 N N . GLN A 1 98 ? -24.184 -14.931 32.130 1.00 73.44 98 GLN A N 1
ATOM 757 C CA . GLN A 1 98 ? -25.525 -15.105 32.713 1.00 73.44 98 GLN A CA 1
ATOM 758 C C . GLN A 1 98 ? -25.949 -13.928 33.606 1.00 73.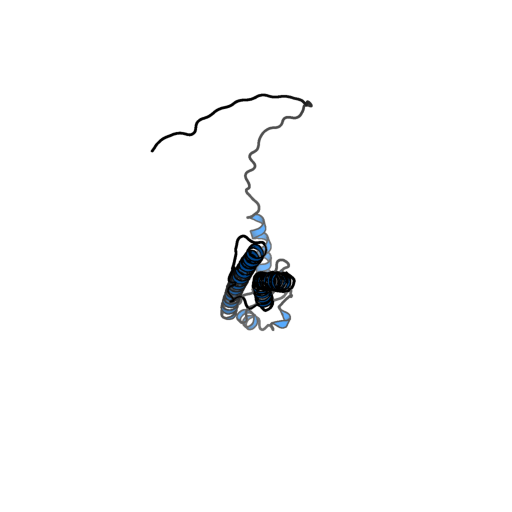44 98 GLN A C 1
ATOM 760 O O . GLN A 1 98 ? -27.125 -13.783 33.922 1.00 73.44 98 GLN A O 1
ATOM 765 N N . THR A 1 99 ? -25.000 -13.086 34.021 1.00 75.56 99 THR A N 1
ATOM 766 C CA . THR A 1 99 ? -25.284 -11.846 34.746 1.00 75.56 99 THR A CA 1
ATOM 767 C C . THR A 1 99 ? -25.721 -10.772 33.758 1.00 75.56 99 THR A C 1
ATOM 769 O O . THR A 1 99 ? -25.013 -10.513 32.784 1.00 75.56 99 THR A O 1
ATOM 772 N N . GLY A 1 100 ? -26.852 -10.115 34.025 1.00 77.19 100 GLY A N 1
ATOM 773 C CA . GLY A 1 100 ? -27.298 -8.969 33.245 1.00 77.19 100 GLY A CA 1
ATOM 774 C C . GLY A 1 100 ? -26.286 -7.819 33.274 1.00 77.19 100 GLY A C 1
ATOM 775 O O . GLY A 1 100 ? -25.929 -7.322 34.342 1.00 77.19 100 GLY A O 1
ATOM 776 N N . LEU A 1 101 ? -25.820 -7.403 32.096 1.00 75.81 101 LEU A N 1
ATOM 777 C CA . LEU A 1 101 ? -24.819 -6.346 31.915 1.00 75.81 101 LEU A CA 1
ATOM 778 C C . LEU A 1 101 ? -25.378 -5.228 31.035 1.00 75.81 101 LEU A C 1
ATOM 780 O O . LEU A 1 101 ? -25.979 -5.498 29.997 1.00 75.81 101 LEU A O 1
ATOM 784 N N . MET A 1 102 ? -25.138 -3.979 31.434 1.00 78.75 102 MET A N 1
ATOM 785 C CA . MET A 1 102 ? -25.488 -2.773 30.685 1.00 78.75 102 MET A CA 1
ATOM 786 C C . MET A 1 102 ? -24.291 -1.825 30.657 1.00 78.75 102 MET A C 1
ATOM 788 O O . MET A 1 102 ? -23.638 -1.619 31.678 1.00 78.75 102 MET A O 1
ATOM 792 N N . VAL A 1 103 ? -24.019 -1.240 29.496 1.00 78.56 103 VAL A N 1
ATOM 793 C CA . VAL A 1 103 ? -23.028 -0.182 29.297 1.00 78.56 103 VAL A CA 1
ATOM 794 C C . VAL A 1 103 ? -23.781 1.098 28.964 1.00 78.56 103 VAL A C 1
ATOM 796 O O . VAL A 1 103 ? -24.634 1.094 28.076 1.00 78.56 103 VAL A O 1
ATOM 799 N N . ILE A 1 104 ? -23.458 2.177 29.671 1.00 77.62 104 ILE A N 1
ATOM 800 C CA . ILE A 1 104 ? -24.009 3.518 29.461 1.00 77.62 104 ILE A CA 1
ATOM 801 C C . ILE A 1 104 ? -22.926 4.452 28.919 1.00 77.62 104 ILE A C 1
ATOM 803 O O . ILE A 1 104 ? -21.750 4.285 29.249 1.00 77.62 104 ILE A O 1
ATOM 807 N N . ASP A 1 105 ? -23.310 5.399 28.068 1.00 76.25 105 ASP A N 1
ATOM 808 C CA . ASP A 1 105 ? -22.417 6.456 27.586 1.00 76.25 105 ASP A CA 1
ATOM 809 C C . ASP A 1 105 ? -22.257 7.598 28.612 1.00 76.25 105 ASP A C 1
ATOM 811 O O . ASP A 1 105 ? -22.791 7.545 29.727 1.00 76.25 105 ASP A O 1
ATOM 815 N N . ALA A 1 106 ? -21.470 8.622 28.263 1.00 76.00 106 ALA A N 1
ATOM 816 C CA . ALA A 1 106 ? -21.203 9.757 29.149 1.00 76.00 106 ALA A CA 1
ATOM 817 C C . ALA A 1 106 ? -22.489 10.548 29.462 1.00 76.00 106 ALA A C 1
ATOM 819 O O . ALA A 1 106 ? -22.675 11.056 30.572 1.00 76.00 106 ALA A O 1
ATOM 820 N N . GLU A 1 107 ? -23.413 10.580 28.509 1.00 70.81 107 GLU A N 1
ATOM 821 C CA . GLU A 1 107 ? -24.712 11.233 28.574 1.00 70.81 107 GLU A CA 1
ATOM 822 C C . GLU A 1 107 ? -25.711 10.437 29.439 1.00 70.81 107 GLU A C 1
ATOM 824 O O . GLU A 1 107 ? -26.633 11.007 30.025 1.00 70.81 107 GLU A O 1
ATOM 829 N N . GLY A 1 108 ? -25.459 9.147 29.673 1.00 70.25 108 GLY A N 1
ATOM 830 C CA . GLY A 1 108 ? -26.285 8.253 30.494 1.00 70.25 108 GLY A CA 1
ATOM 831 C C . GLY A 1 108 ? -27.318 7.464 29.697 1.00 70.25 108 GLY A C 1
ATOM 832 O O . GLY A 1 108 ? -28.255 6.913 30.282 1.00 70.25 108 GLY A O 1
ATOM 833 N N . LEU A 1 109 ? -27.161 7.412 28.379 1.00 73.56 109 LEU A N 1
ATOM 834 C CA . LEU A 1 109 ? -27.960 6.583 27.495 1.00 73.56 109 LEU A CA 1
ATOM 835 C C . LEU A 1 109 ? -27.359 5.180 27.427 1.00 73.56 109 LEU A C 1
ATOM 837 O O . LEU A 1 109 ? -26.148 4.981 27.543 1.00 73.56 109 LEU A O 1
ATOM 841 N N . VAL A 1 110 ? -28.215 4.181 27.234 1.00 75.56 110 VAL A N 1
ATOM 842 C CA . VAL A 1 110 ? -27.772 2.789 27.111 1.00 75.56 110 VAL A CA 1
ATOM 843 C C . VAL A 1 110 ? -27.071 2.581 25.769 1.00 75.56 110 VAL A C 1
ATOM 845 O O . VAL A 1 110 ? -27.702 2.613 24.712 1.00 75.56 110 VAL A O 1
ATOM 848 N N . ALA A 1 111 ? -25.767 2.315 25.822 1.00 78.00 111 ALA A N 1
ATOM 849 C CA . ALA A 1 111 ? -24.930 2.014 24.664 1.00 78.00 111 ALA A CA 1
ATOM 850 C C . ALA A 1 111 ? -24.959 0.521 24.295 1.00 78.00 111 ALA A C 1
ATOM 852 O O . ALA A 1 111 ? -24.844 0.163 23.123 1.00 78.00 111 ALA A O 1
ATOM 853 N N . TYR A 1 112 ? -25.101 -0.367 25.283 1.00 79.19 112 TYR A N 1
ATOM 854 C CA . TYR A 1 112 ? -25.192 -1.812 25.066 1.00 79.19 112 TYR A CA 1
ATOM 855 C C . TYR A 1 112 ? -25.840 -2.505 26.269 1.00 79.19 112 TYR A C 1
ATOM 857 O O . TYR A 1 112 ? -25.617 -2.111 27.409 1.00 79.19 112 TYR A O 1
ATOM 865 N N . ALA A 1 113 ? -26.607 -3.565 26.025 1.00 78.56 113 ALA A N 1
ATOM 866 C CA . ALA A 1 113 ? -27.156 -4.443 27.052 1.00 78.56 113 ALA A CA 1
ATOM 867 C C . ALA A 1 113 ? -27.002 -5.897 26.595 1.00 78.56 113 ALA A C 1
ATOM 869 O O . ALA A 1 113 ? -27.266 -6.201 25.429 1.00 78.56 113 ALA A O 1
ATOM 870 N N . ASN A 1 114 ? -26.563 -6.787 27.488 1.00 83.81 114 ASN A N 1
ATOM 871 C CA . ASN A 1 114 ? -26.415 -8.198 27.138 1.00 83.81 114 ASN A CA 1
ATOM 872 C C . ASN A 1 114 ? -27.777 -8.931 27.127 1.00 83.81 114 ASN A C 1
ATOM 874 O O . ASN A 1 114 ? -28.741 -8.472 27.750 1.00 83.81 114 ASN A O 1
ATOM 878 N N . PRO A 1 115 ? -27.874 -10.094 26.455 1.00 81.56 115 PRO A N 1
ATOM 879 C CA . PRO A 1 115 ? -29.122 -10.853 26.366 1.00 81.56 115 PRO A CA 1
ATOM 880 C C . PRO A 1 115 ? -29.674 -11.313 27.720 1.00 81.56 115 PRO A C 1
ATOM 882 O O . PRO A 1 115 ? -30.891 -11.355 27.889 1.00 81.56 115 PRO A O 1
ATOM 885 N N . ALA A 1 116 ? -28.809 -11.627 28.692 1.00 80.44 116 ALA A N 1
ATOM 886 C CA . ALA A 1 116 ? -29.242 -12.031 30.029 1.00 80.44 116 ALA A CA 1
ATOM 887 C C . ALA A 1 116 ? -30.015 -10.907 30.735 1.00 80.44 116 ALA A C 1
ATOM 889 O O . ALA A 1 116 ? -31.062 -11.161 31.323 1.00 80.44 116 ALA A O 1
ATOM 890 N N . LEU A 1 117 ? -29.570 -9.653 30.604 1.00 77.00 117 LEU A N 1
ATOM 891 C CA . LEU A 1 117 ? -30.269 -8.500 31.169 1.00 77.00 117 LEU A CA 1
ATOM 892 C C . LEU A 1 117 ? -31.648 -8.305 30.533 1.00 77.00 117 LEU A C 1
ATOM 894 O O . LEU A 1 117 ? -32.619 -8.030 31.231 1.00 77.00 117 LEU A O 1
ATOM 898 N N . LEU A 1 118 ? -31.733 -8.466 29.212 1.00 76.62 118 LEU A N 1
ATOM 899 C CA . LEU A 1 118 ? -32.989 -8.347 28.473 1.00 76.62 118 LEU A CA 1
ATOM 900 C C . LEU A 1 118 ? -33.984 -9.437 28.873 1.00 76.62 118 LEU A C 1
ATOM 902 O O . LEU A 1 118 ? -35.157 -9.139 29.066 1.00 76.62 118 LEU A O 1
ATOM 906 N N . GLN A 1 119 ? -33.509 -10.671 29.070 1.00 77.69 119 GLN A N 1
ATOM 907 C CA . GLN A 1 119 ? -34.327 -11.772 29.586 1.00 77.69 119 GLN A CA 1
ATOM 908 C C . GLN A 1 119 ? -34.788 -11.528 31.027 1.00 77.69 119 GLN A C 1
ATOM 910 O O . GLN A 1 119 ? -35.930 -11.822 31.358 1.00 77.69 119 GLN A O 1
ATOM 915 N N . GLN A 1 120 ? -33.922 -10.984 31.887 1.00 73.81 120 GLN A N 1
ATOM 916 C CA . GLN A 1 120 ? -34.271 -10.684 33.280 1.00 73.81 120 GLN A CA 1
ATOM 917 C C . GLN A 1 120 ? -35.284 -9.541 33.408 1.00 73.81 120 GLN A C 1
ATOM 919 O O . GLN A 1 120 ? -36.075 -9.537 34.349 1.00 73.81 120 GLN A O 1
ATOM 924 N N . LEU A 1 121 ? -35.239 -8.569 32.495 1.00 71.00 121 LEU A N 1
ATOM 925 C CA . LEU A 1 121 ? -36.129 -7.408 32.494 1.00 71.00 121 LEU A CA 1
ATOM 926 C C . LEU A 1 121 ? -37.354 -7.577 31.578 1.00 71.00 121 LEU A C 1
ATOM 928 O O . LEU A 1 121 ? -38.205 -6.695 31.575 1.00 71.00 121 LEU A O 1
ATOM 932 N N . ASP A 1 122 ? -37.444 -8.679 30.826 1.00 70.88 122 ASP A N 1
ATOM 933 C CA . ASP A 1 122 ? -38.473 -8.950 29.806 1.00 70.88 122 ASP A CA 1
ATOM 934 C C . ASP A 1 122 ? -38.616 -7.811 28.769 1.00 70.88 122 ASP A C 1
ATOM 936 O O . ASP A 1 122 ? -39.708 -7.420 28.356 1.00 70.88 122 ASP A O 1
ATOM 940 N N . LEU A 1 123 ? -37.480 -7.226 28.368 1.00 67.81 123 LEU A N 1
ATOM 941 C CA . LEU A 1 123 ? -37.417 -6.070 27.467 1.00 67.81 123 LEU A CA 1
ATOM 942 C C . LEU A 1 123 ? -36.850 -6.453 26.094 1.00 67.81 123 LEU A C 1
ATOM 944 O O . LEU A 1 123 ? -35.937 -7.269 25.980 1.00 67.81 123 LEU A O 1
ATOM 948 N N . GLN A 1 124 ? -37.359 -5.818 25.033 1.00 62.97 124 GLN A N 1
ATOM 949 C CA . GLN A 1 124 ? -36.831 -5.978 23.672 1.00 62.97 124 GLN A CA 1
ATOM 950 C C . GLN A 1 124 ? -35.656 -5.023 23.397 1.00 62.97 124 GLN A C 1
ATOM 952 O O . GLN A 1 124 ? -35.680 -3.859 23.800 1.00 62.97 124 GLN A O 1
ATOM 957 N N . VAL A 1 125 ? -34.645 -5.517 22.664 1.00 60.44 125 VAL A N 1
ATOM 958 C CA . VAL A 1 125 ? -33.382 -4.818 22.329 1.00 60.44 125 VAL A CA 1
ATOM 959 C C . VAL A 1 125 ? -33.630 -3.449 21.682 1.00 60.44 125 VAL A C 1
ATOM 961 O O . VAL A 1 125 ? -32.984 -2.468 22.050 1.00 60.44 125 VAL A O 1
ATOM 964 N N . ASP A 1 126 ? -34.589 -3.375 20.755 1.00 56.59 126 ASP A N 1
ATOM 965 C CA . ASP A 1 126 ? -34.840 -2.190 19.921 1.00 56.59 126 ASP A CA 1
ATOM 966 C C . ASP A 1 126 ? -35.447 -1.004 20.690 1.00 56.59 126 ASP A C 1
ATOM 968 O O . ASP A 1 126 ? -35.454 0.117 20.189 1.00 56.59 126 ASP A O 1
ATOM 972 N N . ALA A 1 127 ? -35.922 -1.223 21.921 1.00 58.00 127 ALA A N 1
ATOM 973 C CA . ALA A 1 127 ? -36.464 -0.172 22.784 1.00 58.00 127 ALA A CA 1
ATOM 974 C C . ALA A 1 127 ? -35.454 0.340 23.834 1.00 58.00 127 ALA A C 1
ATOM 976 O O . ALA A 1 127 ? -35.719 1.342 24.505 1.00 58.00 127 ALA A O 1
ATOM 977 N N . LEU A 1 128 ? -34.307 -0.333 24.008 1.00 61.78 128 LEU A N 1
ATOM 978 C CA . LEU A 1 128 ? -33.336 -0.011 25.063 1.00 61.78 128 LEU A CA 1
ATOM 979 C C . LEU A 1 128 ? -32.195 0.888 24.598 1.00 61.78 128 LEU A C 1
ATOM 981 O O . LEU A 1 128 ? -31.773 1.762 25.349 1.00 61.78 128 LEU A O 1
ATOM 985 N N . VAL A 1 129 ? -31.656 0.646 23.403 1.00 64.00 129 VAL A N 1
ATOM 986 C CA . VAL A 1 129 ? -30.443 1.331 22.939 1.00 64.00 129 VAL A CA 1
ATOM 987 C C . VAL A 1 129 ? -30.768 2.793 22.621 1.00 64.00 129 VAL A C 1
ATOM 989 O O . VAL A 1 129 ? -31.636 3.074 21.799 1.00 64.00 129 VAL A O 1
ATOM 992 N N . GLY A 1 130 ? -30.079 3.724 23.287 1.00 59.38 130 GLY A N 1
ATOM 993 C CA . GLY A 1 130 ? -30.361 5.164 23.206 1.00 59.38 130 GLY A CA 1
ATOM 994 C C . GLY A 1 130 ? -31.442 5.673 24.170 1.00 59.38 130 GLY A C 1
ATOM 995 O O . GLY A 1 130 ? -31.734 6.868 24.173 1.00 59.38 130 GLY A O 1
ATOM 996 N N . SER A 1 131 ? -32.017 4.806 25.008 1.00 66.88 131 SER A N 1
ATOM 997 C CA . SER A 1 131 ? -32.955 5.197 26.066 1.00 66.88 131 SER A CA 1
ATOM 998 C C . SER A 1 131 ? -32.210 5.621 27.338 1.00 66.88 131 SER A C 1
ATOM 1000 O O . SER A 1 131 ? -31.123 5.121 27.632 1.00 66.88 131 SER A O 1
ATOM 1002 N N . ASP A 1 132 ? -32.804 6.535 28.112 1.00 65.56 132 ASP A N 1
ATOM 1003 C CA . ASP A 1 132 ? -32.270 6.963 29.412 1.00 65.56 132 ASP A CA 1
ATOM 1004 C C . ASP A 1 132 ? -32.286 5.782 30.398 1.00 65.56 132 ASP A C 1
ATOM 1006 O O . ASP A 1 132 ? -33.353 5.262 30.752 1.00 65.56 132 ASP A O 1
ATOM 1010 N N . ALA A 1 133 ? -31.096 5.358 30.836 1.00 60.41 133 ALA A N 1
ATOM 1011 C CA . ALA A 1 133 ? -30.902 4.199 31.706 1.00 60.41 133 ALA A CA 1
ATOM 1012 C C . ALA A 1 133 ? -31.673 4.308 33.035 1.00 60.41 133 ALA A C 1
ATOM 1014 O O . ALA A 1 133 ? -32.060 3.296 33.622 1.00 60.41 133 ALA A O 1
ATOM 1015 N N . VAL A 1 134 ? -31.954 5.532 33.497 1.00 58.31 134 VAL A N 1
ATOM 1016 C CA . VAL A 1 134 ? -32.643 5.801 34.767 1.00 58.31 134 VAL A CA 1
ATOM 1017 C C . VAL A 1 134 ? -34.141 5.490 34.679 1.00 58.31 134 VAL A C 1
ATOM 1019 O O . VAL A 1 134 ? -34.775 5.194 35.692 1.00 58.31 134 VAL A O 1
ATOM 1022 N N . ARG A 1 135 ? -34.726 5.508 33.474 1.00 55.62 135 ARG A N 1
ATOM 1023 C CA . ARG A 1 135 ? -36.166 5.266 33.264 1.00 55.62 135 ARG A CA 1
ATOM 1024 C C . ARG A 1 135 ? -36.527 3.790 33.098 1.00 55.62 135 ARG A C 1
ATOM 1026 O O . ARG A 1 135 ? -37.707 3.457 33.133 1.00 55.62 135 ARG A O 1
ATOM 1033 N N . LEU A 1 136 ? -35.534 2.921 32.919 1.00 58.84 136 LEU A N 1
ATOM 1034 C CA . LEU A 1 136 ? -35.725 1.517 32.551 1.00 58.84 136 LEU A CA 1
ATOM 1035 C C . LEU A 1 136 ? -36.138 0.612 33.718 1.00 58.84 136 LEU A C 1
ATOM 1037 O O . LEU A 1 136 ? -36.901 -0.326 33.505 1.00 58.84 136 LEU A O 1
ATOM 1041 N N . HIS A 1 137 ? -35.684 0.876 34.949 1.00 51.91 137 HIS A N 1
ATOM 1042 C CA . HIS A 1 137 ? -36.124 0.093 36.107 1.00 51.91 137 HIS A CA 1
ATOM 1043 C C . HIS A 1 137 ? -35.942 0.854 37.436 1.00 51.91 137 HIS A C 1
ATOM 1045 O O . HIS A 1 137 ? -34.861 1.395 37.678 1.00 51.91 137 HIS A O 1
ATOM 1051 N N . PRO A 1 138 ? -36.920 0.843 38.366 1.00 51.72 138 PRO A N 1
ATOM 1052 C CA . PRO A 1 138 ? -36.795 1.508 39.671 1.00 51.72 138 PRO A CA 1
ATOM 1053 C C . PRO A 1 138 ? -35.649 0.957 40.541 1.00 51.72 138 PRO A C 1
ATOM 1055 O O . PRO A 1 138 ? -35.138 1.666 41.402 1.00 51.72 138 PRO A O 1
ATOM 1058 N N . ALA A 1 139 ? -35.182 -0.271 40.284 1.00 50.62 139 ALA A N 1
ATOM 1059 C CA . ALA A 1 139 ? -33.986 -0.832 40.933 1.00 50.62 139 ALA A CA 1
ATOM 1060 C C . ALA A 1 139 ? -32.658 -0.202 40.458 1.00 50.62 139 ALA A C 1
ATOM 1062 O O . ALA A 1 139 ? -31.661 -0.303 41.163 1.00 50.62 139 ALA A O 1
ATOM 1063 N N . LEU A 1 140 ? -32.638 0.458 39.293 1.00 51.00 140 LEU A N 1
ATOM 1064 C CA . LEU A 1 140 ? -31.476 1.191 38.769 1.00 51.00 140 LEU A CA 1
ATOM 1065 C C . LEU A 1 140 ? -31.453 2.655 39.247 1.00 51.00 140 LEU A C 1
ATOM 1067 O O . LEU A 1 140 ? -30.405 3.300 39.207 1.00 51.00 140 LEU A O 1
ATOM 1071 N N . ALA A 1 141 ? -32.572 3.170 39.775 1.00 50.34 141 ALA A N 1
ATOM 1072 C CA . ALA A 1 141 ? -32.660 4.523 40.328 1.00 50.34 141 ALA A CA 1
ATOM 1073 C C . ALA A 1 141 ? -31.703 4.746 41.517 1.00 50.34 141 ALA A C 1
ATOM 1075 O O . ALA A 1 141 ? -31.233 5.861 41.733 1.00 50.34 141 ALA A O 1
ATOM 1076 N N . SER A 1 142 ? -31.359 3.686 42.259 1.00 44.72 142 SER A N 1
ATOM 1077 C CA . SER A 1 142 ? -30.369 3.729 43.345 1.00 44.72 142 SER A CA 1
ATOM 1078 C C . SER A 1 142 ? -28.915 3.759 42.847 1.00 44.72 142 SER A C 1
ATOM 1080 O O . SER A 1 142 ? -28.045 4.260 43.557 1.00 44.72 142 SER A O 1
ATOM 1082 N N . LEU A 1 143 ? -28.643 3.284 41.624 1.00 47.22 143 LEU A N 1
ATOM 1083 C CA . LEU A 1 143 ? -27.313 3.297 40.998 1.00 47.22 143 LEU A CA 1
ATOM 1084 C C . LEU A 1 143 ? -27.022 4.602 40.245 1.00 47.22 143 LEU A C 1
ATOM 1086 O O . LEU A 1 143 ? -25.863 5.001 40.148 1.00 47.22 143 LEU A O 1
ATOM 1090 N N . ALA A 1 144 ? -28.052 5.334 39.807 1.00 48.03 144 ALA A N 1
ATOM 1091 C CA . ALA A 1 144 ? -27.899 6.686 39.260 1.00 48.03 144 ALA A CA 1
ATOM 1092 C C . ALA A 1 144 ? -27.239 7.669 40.256 1.00 48.03 144 ALA A C 1
ATOM 1094 O O . ALA A 1 144 ? -26.634 8.657 39.842 1.00 48.03 144 ALA A O 1
ATOM 1095 N N . GLY A 1 145 ? -27.291 7.372 41.562 1.00 44.44 145 GLY A N 1
ATOM 1096 C CA . GLY A 1 145 ? -26.587 8.117 42.612 1.00 44.44 145 GLY A CA 1
ATOM 1097 C C . GLY A 1 145 ? -25.077 7.845 42.712 1.00 44.44 145 GLY A C 1
ATOM 1098 O O . GLY A 1 145 ? -24.379 8.587 43.402 1.00 44.44 145 GLY A O 1
ATOM 1099 N N . VAL A 1 146 ? -24.538 6.829 42.023 1.00 48.56 146 VAL A N 1
ATOM 1100 C CA . VAL A 1 146 ? -23.089 6.530 42.021 1.00 48.56 146 VAL A CA 1
ATOM 1101 C C . VAL A 1 146 ? -22.303 7.551 41.181 1.00 48.56 146 VAL A C 1
ATOM 1103 O O . VAL A 1 146 ? -21.128 7.786 41.462 1.00 48.56 146 VAL A O 1
ATOM 1106 N N . ARG A 1 147 ? -22.972 8.267 40.257 1.00 47.81 147 ARG A N 1
ATOM 1107 C CA . ARG A 1 147 ? -22.395 9.345 39.423 1.00 47.81 147 ARG A CA 1
ATOM 1108 C C . ARG A 1 147 ? -21.642 10.422 40.213 1.00 47.81 147 ARG A C 1
ATOM 1110 O O . ARG A 1 147 ? -20.765 11.065 39.657 1.00 47.81 147 ARG A O 1
ATOM 1117 N N . GLN A 1 148 ? -21.948 10.628 41.496 1.00 47.31 148 GLN A N 1
ATOM 1118 C CA . GLN A 1 148 ? -21.376 11.737 42.265 1.00 47.31 148 GLN A CA 1
ATOM 1119 C C . GLN A 1 148 ? -20.179 11.358 43.156 1.00 47.31 148 GLN A C 1
ATOM 1121 O O . GLN A 1 148 ? -19.587 12.249 43.770 1.00 47.31 148 GLN A O 1
ATOM 1126 N N . ARG A 1 149 ? -19.804 10.070 43.252 1.00 42.00 149 ARG A N 1
ATOM 1127 C CA . ARG A 1 149 ? -18.682 9.643 44.113 1.00 42.00 149 ARG A CA 1
ATOM 1128 C C . ARG A 1 149 ? -17.314 9.652 43.424 1.00 42.00 149 ARG A C 1
ATOM 1130 O O . ARG A 1 149 ? -16.349 9.994 44.094 1.00 42.00 149 ARG A O 1
ATOM 1137 N N . GLU A 1 150 ? -17.215 9.361 42.128 1.00 45.53 150 GLU A N 1
ATOM 1138 C CA . GLU A 1 150 ? -15.899 9.230 41.468 1.00 45.53 150 GLU A CA 1
ATOM 1139 C C . GLU A 1 150 ? -15.342 10.534 40.870 1.00 45.53 150 GLU A C 1
ATOM 1141 O O . GLU A 1 150 ? -14.126 10.714 40.851 1.00 45.53 150 GLU A O 1
ATOM 1146 N N . GLU A 1 151 ? -16.175 11.520 40.506 1.00 40.56 151 GLU A N 1
ATOM 1147 C CA . GLU A 1 151 ? -15.668 12.832 40.049 1.00 40.56 151 GLU A CA 1
ATOM 1148 C C . GLU A 1 151 ? -14.994 13.662 41.162 1.00 40.56 151 GLU A C 1
ATOM 1150 O O . GLU A 1 151 ? -14.350 14.671 40.876 1.00 40.56 151 GLU A O 1
ATOM 1155 N N . ARG A 1 152 ? -15.086 13.248 42.435 1.00 38.59 152 ARG A N 1
ATOM 1156 C CA . ARG A 1 152 ? -14.376 13.915 43.542 1.00 38.59 152 ARG A CA 1
ATOM 1157 C C . ARG A 1 152 ? -13.000 13.331 43.869 1.00 38.59 152 ARG A C 1
ATOM 1159 O O . ARG A 1 152 ? -12.223 14.040 44.499 1.00 38.59 152 ARG A O 1
ATOM 1166 N N . GLU A 1 153 ? -12.660 12.116 43.437 1.00 40.47 153 GLU A N 1
ATOM 1167 C CA . GLU A 1 153 ? -11.384 11.474 43.820 1.00 40.47 153 GLU A CA 1
ATOM 1168 C C . GLU A 1 153 ? -10.292 11.489 42.736 1.00 40.47 153 GLU A C 1
ATOM 1170 O O . GLU A 1 153 ? -9.133 11.246 43.052 1.00 40.47 153 GLU A O 1
ATOM 1175 N N . ILE A 1 154 ? -10.583 11.910 41.498 1.00 42.41 154 ILE A N 1
ATOM 1176 C CA . ILE A 1 154 ? -9.545 12.191 40.472 1.00 42.41 154 ILE A CA 1
ATOM 1177 C C . ILE A 1 154 ? -9.263 13.709 40.379 1.00 42.41 154 ILE A C 1
ATOM 1179 O O . ILE A 1 154 ? -8.761 14.237 39.390 1.00 42.41 154 ILE A O 1
ATOM 1183 N N . GLY A 1 155 ? -9.607 14.444 41.440 1.00 41.91 155 GLY A N 1
ATOM 1184 C CA . GLY A 1 155 ? -9.510 15.899 41.536 1.00 41.91 155 GLY A CA 1
ATOM 1185 C C . GLY A 1 155 ? -8.527 16.411 42.589 1.00 41.91 155 GLY A C 1
ATOM 1186 O O . GLY A 1 155 ? -8.705 17.538 43.044 1.00 41.91 155 GLY A O 1
ATOM 1187 N N . HIS A 1 156 ? -7.524 15.642 43.029 1.00 43.75 156 HIS A N 1
ATOM 1188 C CA . HIS A 1 156 ? -6.469 16.202 43.886 1.00 43.75 156 HIS A CA 1
ATOM 1189 C C . HIS A 1 156 ? -5.177 15.377 43.896 1.00 43.75 156 HIS A C 1
ATOM 1191 O O . HIS A 1 156 ? -5.140 14.292 44.457 1.00 43.75 156 HIS A O 1
ATOM 1197 N N . ASP A 1 157 ? -4.142 15.893 43.226 1.00 37.72 157 ASP A N 1
ATOM 1198 C CA . ASP A 1 157 ? -2.806 16.173 43.791 1.00 37.72 157 ASP A CA 1
ATOM 1199 C C . ASP A 1 157 ? -1.758 16.280 42.671 1.00 37.72 157 ASP A C 1
ATOM 1201 O O . ASP A 1 157 ? -0.993 15.365 42.373 1.00 37.72 157 ASP A O 1
ATOM 1205 N N . VAL A 1 158 ? -1.686 17.464 42.055 1.00 42.47 158 VAL A N 1
ATOM 1206 C CA . VAL A 1 158 ? -0.430 17.948 41.470 1.00 42.47 158 VAL A CA 1
ATOM 1207 C C . VAL A 1 158 ? 0.186 18.871 42.522 1.00 42.47 158 VAL A C 1
ATOM 1209 O O . VAL A 1 158 ? -0.401 19.924 42.796 1.00 42.47 158 VAL A O 1
ATOM 1212 N N . PRO A 1 159 ? 1.339 18.537 43.131 1.00 41.12 159 PRO A N 1
ATOM 1213 C CA . PRO A 1 159 ? 1.934 19.386 44.151 1.00 41.12 159 PRO A CA 1
ATOM 1214 C C . PRO A 1 159 ? 2.375 20.712 43.523 1.00 41.12 159 PRO A C 1
ATOM 1216 O O . PRO A 1 159 ? 3.329 20.777 42.746 1.00 41.12 159 PRO A O 1
ATOM 1219 N N . ARG A 1 160 ? 1.677 21.798 43.870 1.00 36.69 160 ARG A N 1
ATOM 1220 C CA . ARG A 1 160 ? 2.167 23.164 43.665 1.00 36.69 160 ARG A CA 1
ATOM 1221 C C . ARG A 1 160 ? 3.296 23.411 44.663 1.00 36.69 160 ARG A C 1
ATOM 1223 O O . ARG A 1 160 ? 3.040 23.698 45.829 1.00 36.69 160 ARG A O 1
ATOM 1230 N N . CYS A 1 161 ? 4.541 23.351 44.197 1.00 34.16 161 CYS A N 1
ATOM 1231 C CA . CYS A 1 161 ? 5.659 23.970 44.906 1.00 34.16 161 CYS A CA 1
ATOM 1232 C C . CYS A 1 161 ? 5.407 25.481 44.973 1.00 34.16 161 CYS A C 1
ATOM 1234 O O . CYS A 1 161 ? 5.500 26.190 43.971 1.00 34.16 161 CYS A O 1
ATOM 1236 N N . GLY A 1 162 ? 5.003 25.947 46.152 1.00 36.12 162 GLY A N 1
ATOM 1237 C CA . GLY A 1 162 ? 4.767 27.350 46.441 1.00 36.12 162 GLY A CA 1
ATOM 1238 C C . GLY A 1 162 ? 6.050 28.117 46.746 1.00 36.12 162 GLY A C 1
ATOM 1239 O O . GLY A 1 162 ? 7.057 27.550 47.163 1.00 36.12 162 GLY A O 1
ATOM 1240 N N . GLY A 1 163 ? 5.944 29.439 46.621 1.00 33.66 163 GLY A N 1
ATOM 1241 C CA . GLY A 1 163 ? 6.721 30.363 47.438 1.00 33.66 163 GLY A CA 1
ATOM 1242 C C . GLY A 1 163 ? 7.291 31.561 46.688 1.00 33.66 163 GLY A C 1
ATOM 1243 O O . GLY A 1 163 ? 8.278 31.431 45.976 1.00 33.66 163 GLY A O 1
ATOM 1244 N N . GLY A 1 164 ? 6.737 32.745 46.967 1.00 34.91 164 GLY A N 1
ATOM 1245 C CA . GLY A 1 164 ? 7.536 33.973 47.011 1.00 34.91 164 GLY A CA 1
ATOM 1246 C C . GLY A 1 164 ? 7.040 35.127 46.149 1.00 34.91 164 GLY A C 1
ATOM 1247 O O . GLY A 1 164 ? 7.388 35.234 44.980 1.00 34.91 164 GLY A O 1
ATOM 1248 N N . MET A 1 165 ? 6.284 36.037 46.764 1.00 35.88 165 MET A N 1
ATOM 1249 C CA . MET A 1 165 ? 6.014 37.376 46.241 1.00 35.88 165 MET A CA 1
ATOM 1250 C C . MET A 1 165 ? 7.301 38.196 46.055 1.00 35.88 165 MET A C 1
ATOM 1252 O O . MET A 1 165 ? 8.080 38.313 46.997 1.00 35.88 165 MET A O 1
ATOM 1256 N N . ALA A 1 166 ? 7.437 38.867 44.907 1.00 34.91 166 ALA A N 1
ATOM 1257 C CA . ALA A 1 166 ? 8.037 40.201 44.787 1.00 34.91 166 ALA A CA 1
ATOM 1258 C C . ALA A 1 166 ? 7.682 40.822 43.418 1.00 34.91 166 ALA A C 1
ATOM 1260 O O . ALA A 1 166 ? 8.101 40.335 42.371 1.00 34.91 166 ALA A O 1
ATOM 1261 N N . GLN A 1 167 ? 6.920 41.915 43.421 1.00 37.88 167 GLN A N 1
ATOM 1262 C CA . GLN A 1 167 ? 6.925 42.926 42.351 1.00 37.88 167 GLN A CA 1
ATOM 1263 C C . GLN A 1 167 ? 7.824 44.095 42.801 1.00 37.88 167 GLN A C 1
ATOM 1265 O O . GLN A 1 167 ? 8.079 44.222 43.998 1.00 37.88 167 GLN A O 1
ATOM 1270 N N . PRO A 1 168 ? 8.140 45.085 41.948 1.00 49.19 168 PRO A N 1
ATOM 1271 C CA . PRO A 1 168 ? 8.462 45.055 40.515 1.00 49.19 168 PRO A CA 1
ATOM 1272 C C . PRO A 1 168 ? 9.788 45.817 40.251 1.00 49.19 168 PRO A C 1
ATOM 1274 O O . PRO A 1 168 ? 10.220 46.591 41.101 1.00 49.19 168 PRO A O 1
ATOM 1277 N N . ARG A 1 169 ? 10.417 45.695 39.067 1.00 35.69 169 ARG A N 1
ATOM 1278 C CA . ARG A 1 169 ? 11.170 46.809 38.438 1.00 35.69 169 ARG A CA 1
ATOM 1279 C C . ARG A 1 169 ? 11.646 46.499 37.018 1.00 35.69 169 ARG A C 1
ATOM 1281 O O . ARG A 1 169 ? 12.200 45.452 36.715 1.00 35.69 169 ARG A O 1
ATOM 1288 N N . THR A 1 170 ? 11.395 47.490 36.179 1.00 37.16 170 THR A N 1
ATOM 1289 C CA . THR A 1 170 ? 11.841 47.735 34.809 1.00 37.16 170 THR A CA 1
ATOM 1290 C C . THR A 1 170 ? 13.360 47.653 34.628 1.00 37.16 170 THR A C 1
ATOM 1292 O O . THR A 1 170 ? 14.092 48.188 35.458 1.00 37.16 170 THR A O 1
ATOM 1295 N N . GLY A 1 171 ? 13.820 47.116 33.491 1.00 33.00 171 GLY A N 1
ATOM 1296 C CA . GLY A 1 171 ? 15.188 47.334 33.001 1.00 33.00 171 GLY A CA 1
ATOM 1297 C C . GLY A 1 171 ? 15.743 46.229 32.096 1.00 33.00 171 GLY A C 1
ATOM 1298 O O . GLY A 1 171 ? 16.345 45.277 32.571 1.00 33.00 171 GLY A O 1
ATOM 1299 N N . ASN A 1 172 ? 15.597 46.392 30.781 1.00 35.41 172 ASN A N 1
ATOM 1300 C CA . ASN A 1 172 ? 16.608 45.955 29.799 1.00 35.41 172 ASN A CA 1
ATOM 1301 C C . ASN A 1 172 ? 17.773 46.991 29.868 1.00 35.41 172 ASN A C 1
ATOM 1303 O O . ASN A 1 172 ? 17.476 48.109 30.301 1.00 35.41 172 ASN A O 1
ATOM 1307 N N . PRO A 1 173 ? 19.029 46.775 29.403 1.00 50.84 173 PRO A N 1
ATOM 1308 C CA . PRO A 1 173 ? 19.572 45.639 28.654 1.00 50.84 173 PRO A CA 1
ATOM 1309 C C . PRO A 1 173 ? 21.010 45.183 29.028 1.00 50.84 173 PRO A C 1
ATOM 1311 O O . PRO A 1 173 ? 21.713 45.798 29.820 1.00 50.84 173 PRO A O 1
ATOM 1314 N N . ALA A 1 174 ? 21.468 44.165 28.286 1.00 37.38 174 ALA A N 1
ATOM 1315 C CA . ALA A 1 174 ? 22.817 44.037 27.710 1.00 37.38 174 ALA A CA 1
ATOM 1316 C C . ALA A 1 174 ? 23.855 43.071 28.329 1.00 37.38 174 ALA A C 1
ATOM 1318 O O . ALA A 1 174 ? 24.231 43.130 29.491 1.00 37.38 174 ALA A O 1
ATOM 1319 N N . ARG A 1 175 ? 24.460 42.335 27.380 1.00 38.84 175 ARG A N 1
ATOM 1320 C CA . ARG A 1 175 ? 25.895 42.024 27.229 1.00 38.84 175 ARG A CA 1
ATOM 1321 C C . ARG A 1 175 ? 26.567 40.999 28.169 1.00 38.84 175 ARG A C 1
ATOM 1323 O O . ARG A 1 175 ? 27.121 41.339 29.198 1.00 38.84 175 ARG A O 1
ATOM 1330 N N . ASN A 1 176 ? 26.819 39.844 27.541 1.00 36.47 176 ASN A N 1
ATOM 1331 C CA . ASN A 1 176 ? 28.157 39.331 27.184 1.00 36.47 176 ASN A CA 1
ATOM 1332 C C . ASN A 1 176 ? 28.970 38.520 28.221 1.00 36.47 176 ASN A C 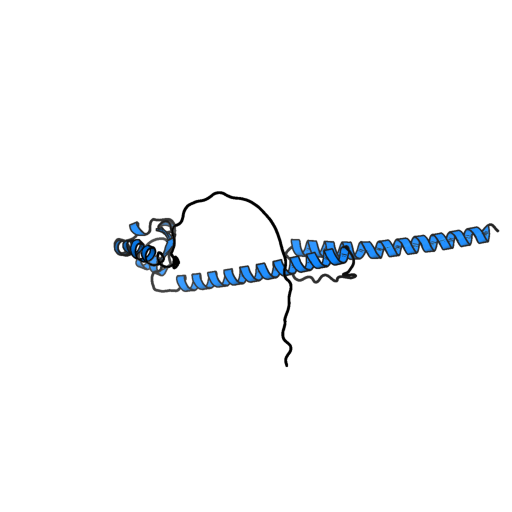1
ATOM 1334 O O . ASN A 1 176 ? 29.072 38.869 29.386 1.00 36.47 176 ASN A O 1
ATOM 1338 N N . ARG A 1 177 ? 29.695 37.546 27.642 1.00 40.28 177 ARG A N 1
ATOM 1339 C CA . ARG A 1 177 ? 30.934 36.857 28.064 1.00 40.28 177 ARG A CA 1
ATOM 1340 C C . ARG A 1 177 ? 30.865 35.517 28.817 1.00 40.28 177 ARG A C 1
ATOM 1342 O O . ARG A 1 177 ? 30.809 35.445 30.030 1.00 40.28 177 ARG A O 1
ATOM 1349 N N . SER A 1 178 ? 31.075 34.472 28.007 1.00 37.75 178 SER A N 1
ATOM 1350 C CA . SER A 1 178 ? 32.287 33.621 27.963 1.00 37.75 178 SER A CA 1
ATOM 1351 C C . SER A 1 178 ? 32.673 32.714 29.143 1.00 37.75 178 SER A C 1
ATOM 1353 O O . SER A 1 178 ? 32.998 33.187 30.224 1.00 37.75 178 SER A O 1
ATOM 1355 N N . GLY A 1 179 ? 32.883 31.434 28.803 1.00 38.78 179 GLY A N 1
ATOM 1356 C CA . GLY A 1 179 ? 33.743 30.451 29.488 1.00 38.78 179 GLY A CA 1
ATOM 1357 C C . GLY A 1 179 ? 33.254 29.027 29.173 1.00 38.78 179 GLY A C 1
ATOM 1358 O O . GLY A 1 179 ? 32.204 28.643 29.661 1.00 38.78 179 GLY A O 1
ATOM 1359 N N . ARG A 1 180 ? 33.828 28.242 28.234 1.00 37.41 180 ARG A N 1
ATOM 1360 C CA . ARG A 1 180 ? 35.053 27.404 28.389 1.00 37.41 180 ARG A CA 1
ATOM 1361 C C . ARG A 1 180 ? 35.130 26.842 29.820 1.00 37.41 180 ARG A C 1
ATOM 1363 O O . ARG A 1 180 ? 35.144 27.624 30.752 1.00 37.41 180 ARG A O 1
ATOM 1370 N N . THR A 1 181 ? 35.159 25.549 30.133 1.00 40.62 181 THR A N 1
ATOM 1371 C CA . THR A 1 181 ? 35.876 24.362 29.618 1.00 40.62 181 THR A CA 1
ATOM 1372 C C . THR A 1 181 ? 35.403 23.209 30.532 1.00 40.62 181 THR A C 1
ATOM 1374 O O . THR A 1 181 ? 35.214 23.434 31.718 1.00 40.62 181 THR A O 1
ATOM 1377 N N . GLY A 1 182 ? 35.092 21.999 30.065 1.00 36.97 182 GLY A N 1
ATOM 1378 C CA . GLY A 1 182 ? 36.071 20.923 29.873 1.00 36.97 182 GLY A CA 1
ATOM 1379 C C . GLY A 1 182 ? 36.105 19.923 31.046 1.00 36.97 182 GLY A C 1
ATOM 1380 O O . GLY A 1 182 ? 36.568 20.273 32.120 1.00 36.97 182 GLY A O 1
ATOM 1381 N N . ARG A 1 183 ? 35.659 18.674 30.816 1.00 41.75 183 ARG A N 1
ATOM 1382 C CA . ARG A 1 183 ? 36.225 17.394 31.324 1.00 41.75 183 ARG A CA 1
ATOM 1383 C C . ARG A 1 183 ? 35.201 16.261 31.165 1.00 41.75 183 ARG A C 1
ATOM 1385 O O . ARG A 1 183 ? 34.304 16.111 31.987 1.00 41.75 183 ARG A O 1
ATOM 1392 N N . ARG A 1 184 ? 35.382 15.403 30.155 1.00 44.62 184 ARG A N 1
ATOM 1393 C CA . ARG A 1 184 ? 34.885 14.018 30.201 1.00 44.62 184 ARG A CA 1
ATOM 1394 C C . ARG A 1 184 ? 36.038 13.09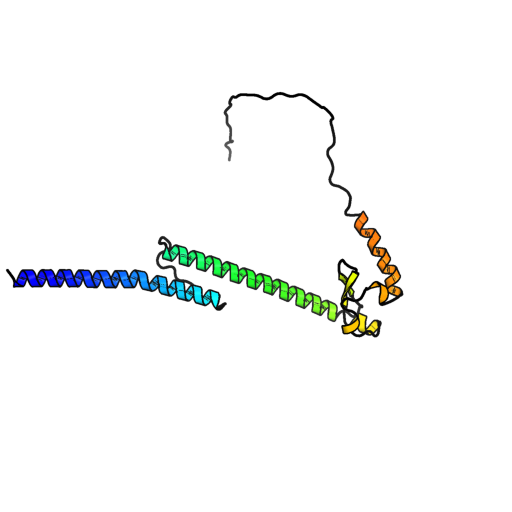7 30.587 1.00 44.62 184 ARG A C 1
ATOM 1396 O O . ARG A 1 184 ? 37.149 13.216 30.077 1.00 44.62 184 ARG A O 1
ATOM 1403 N N . ARG A 1 185 ? 35.739 12.256 31.572 1.00 48.75 185 ARG A N 1
ATOM 1404 C CA . ARG A 1 185 ? 36.613 11.307 32.257 1.00 48.75 185 ARG A CA 1
ATOM 1405 C C . ARG A 1 185 ? 37.057 10.175 31.323 1.00 48.75 185 ARG A C 1
ATOM 1407 O O . ARG A 1 185 ? 36.236 9.602 30.616 1.00 48.75 185 ARG A O 1
ATOM 1414 N N . ARG A 1 186 ? 38.341 9.818 31.415 1.00 47.41 186 ARG A N 1
ATOM 1415 C CA . ARG A 1 186 ? 38.828 8.435 31.286 1.00 47.41 186 ARG A CA 1
ATOM 1416 C C . ARG A 1 186 ? 38.351 7.648 32.512 1.00 47.41 186 ARG A C 1
ATOM 1418 O O . ARG A 1 186 ? 38.434 8.212 33.598 1.00 47.41 186 ARG A O 1
ATOM 1425 N N . THR A 1 187 ? 37.940 6.391 32.346 1.00 48.97 187 THR A N 1
ATOM 1426 C CA . THR A 1 187 ? 38.651 5.194 32.856 1.00 48.97 187 THR A CA 1
ATOM 1427 C C . THR A 1 187 ? 37.793 3.938 32.711 1.00 48.97 187 THR A C 1
ATOM 1429 O O . THR A 1 187 ? 36.675 3.936 33.215 1.00 48.97 187 THR A O 1
ATOM 1432 N N . ARG A 1 188 ? 38.455 2.902 32.175 1.00 49.75 188 ARG A N 1
ATOM 1433 C CA . ARG A 1 188 ? 38.174 1.456 32.202 1.00 49.75 188 ARG A CA 1
ATOM 1434 C C . ARG A 1 188 ? 36.997 0.941 31.389 1.00 49.75 188 ARG A C 1
ATOM 1436 O O . ARG A 1 188 ? 35.848 1.312 31.686 1.00 49.75 188 ARG A O 1
#

Sequence (188 aa):
MSVLFALTLLLVAGVLITSLVLVLRAVRQPIQDTLRFASDIADDRLATTLRVYNANDEIGQLAQRLGDMQQRLRARIETERAVARGNTRVRQALDSAQTGLMVIDAEGLVAYANPALLQQLDLQVDALVGSDAVRLHPALASLAGVRQREEREIGHDVPRCGGGMAQPRTGNPARNRSGRTGRRRRTR

Organism: NCBI:txid936053

Foldseek 3Di:
DVVVVVVVVVVVVVVVVVVVVVVCCVPVVLVVLLVVLLVCVVVVVLPDDRDQPDCPDPSNVSSVVSVVVSVVVVVVVVVVVVVVVVVVVVLVVQQPDLDWDFDADPVQATCDTHPNVCVVLVHDPVVRGRDRPCPSDVVCVVVVVVVPPPVVVVPDDDDDPDDDDDDDDDDDDYDDDDDDDDDDDDDD

Secondary structure (DSSP, 8-state):
-HHHHHHHHHHHHHHHHHHHHHHHHHHHHHHHHHHHHHHHHHTT-TT-----S-TTSHHHHHHHHHHHHHHHHHHHHHHHHHHHHHHHHHHHHHHH-SS--EEE-TTSBEEEE-HHHHHHHT--GGGTTTSBGGGS-TTTTTTGGGGGTSTTTSS----------------------------PPP--